Protein AF-A0A8J4D3J0-F1 (afdb_monomer_lite)

Organism: NCBI:txid1737510

InterPro domains:
  IPR044925 His-Me finger superfamily [SSF54060] (218-330)

Radius of gyration: 31.85 Å; chains: 1; bounding box: 77×73×102 Å

pLDDT: mean 77.25, std 19.12, range [30.45, 97.31]

Secondary structure (DSSP, 8-state):
----PPPPEEEEEE-TT--HHHHHHHHHHHHHTGGGEEEEEEEES--TTHHHHHHHTT-TT-EEEEEEEEEEPTTT--EEEEEEEESS--TTHHHHH-------------------HHHHHHHHHHHHHHHHHHHHHHHHHHHHHHHHHHHHHHHHHHHHHHHHHTT-----------------HHHHHHHHHHHHHHHHHHSPPHHHHHHHHHHH-EEE-TT-TTEEEETTS-EEETTT-PBPPPPPGGG-TTS--EEEEE--TTT--EEEEEHHHHHHHHHSTTHHHHT--B-TTS-B-S--TT--EEEESSS-TT---GGGEEEEPP------

Sequence (336 aa):
VMALSPPPTFIYTFWEGWSPSDKAAVGQLFNTYRQSIKGMIVISHAVAEVEQVMAAYGFMGLKLEAMKKGCSQSGSGAKYCAYIFSTSPTTTLIKEVYGGEEEVDDSTFAYDSDDAAPVKRVAEYLALNRRKRKAEDNRIEQLQMELEECKNREQQEGASKLSTQASSCRPRRLCAAFGGSSGGPVQKRAKLQRELETLLAKRPQPEDLADKARQEEFREVPFAPVYEVNGNGSVRLKETGKVLDLMPRAACRDGHAYVRLKLGPPTNKHVMRAVRNLVAIAWLPNASMEVLGLDAKGGQIRGASSGKRVGHIDGDPYNNRVTNLVLLNPITCSSR

Foldseek 3Di:
DPPDQPAQDEAEDECPLPDLVNLLVVLVVCVVCVVRHFWYKYKYADDPPVVVVNVVSNVPQWDFQDKDWQDDDPPPRDTIIITITGNDNCPPPCCVPDPDDDDDDDDDDDDDDDDCVVVVVVVVVVVVVVVVVVVLVVVLVVLVVLLVVLVVVVVVVVVVVVVVVVPDPDDDDDDDDPPDPPPDSVSVNVVSVVVNVVSVVPPQPPVNVVLVVQQVDWFAQVLARLWTAGLQLFIAGPVPRHTFDWDDQVVVPPRAIWTWGQHDPPPSDIDIDGSLLSNCCGPPRCSVQAAAPADSNRDGDPPSPQQWHWDFQVRNNYRSRNVRIDTHGDPPPPDD

Structure (mmCIF, N/CA/C/O backbone):
data_AF-A0A8J4D3J0-F1
#
_entry.id   AF-A0A8J4D3J0-F1
#
loop_
_atom_site.group_PDB
_atom_site.id
_atom_site.type_symbol
_atom_site.label_atom_id
_atom_site.label_alt_id
_atom_site.label_comp_id
_atom_site.label_asym_id
_atom_site.label_entity_id
_atom_site.label_seq_id
_atom_site.pdbx_PDB_ins_code
_atom_site.Cartn_x
_atom_site.Cartn_y
_atom_site.Cartn_z
_atom_site.occupancy
_atom_site.B_iso_or_equiv
_atom_site.auth_seq_id
_atom_site.auth_comp_id
_atom_site.auth_asym_id
_atom_site.auth_atom_id
_atom_site.pdbx_PDB_model_num
ATOM 1 N N . VAL A 1 1 ? -19.855 46.703 1.744 1.00 40.09 1 VAL A N 1
ATOM 2 C CA . VAL A 1 1 ? -18.787 46.171 0.866 1.00 40.09 1 VAL A CA 1
ATOM 3 C C . VAL A 1 1 ? -19.357 44.963 0.147 1.00 40.09 1 VAL A C 1
ATOM 5 O O . VAL A 1 1 ? -19.698 44.003 0.823 1.00 40.09 1 VAL A O 1
ATOM 8 N N . MET A 1 2 ? -19.554 45.025 -1.173 1.00 32.50 2 MET A N 1
ATOM 9 C CA . MET A 1 2 ? -19.913 43.823 -1.933 1.00 32.50 2 MET A CA 1
ATOM 10 C C . MET A 1 2 ? -18.678 42.927 -1.984 1.00 32.50 2 MET A C 1
ATOM 12 O O . MET A 1 2 ? -17.638 43.354 -2.481 1.00 32.50 2 MET A O 1
ATOM 16 N N . ALA A 1 3 ? -18.772 41.719 -1.429 1.00 35.25 3 ALA A N 1
ATOM 17 C CA . ALA A 1 3 ? -17.718 40.730 -1.583 1.00 35.25 3 ALA A CA 1
ATOM 18 C C . ALA A 1 3 ? -17.663 40.334 -3.063 1.00 35.25 3 ALA A C 1
ATOM 20 O O . ALA A 1 3 ? -18.591 39.705 -3.572 1.00 35.25 3 ALA A O 1
ATOM 21 N N . LEU A 1 4 ? -16.600 40.745 -3.758 1.00 37.84 4 LEU A N 1
ATOM 22 C CA . LEU A 1 4 ? -16.308 40.240 -5.093 1.00 37.84 4 LEU A CA 1
ATOM 23 C C . LEU A 1 4 ? -16.159 38.723 -4.975 1.00 37.84 4 LEU A C 1
ATOM 25 O O . LEU A 1 4 ? -15.263 38.244 -4.278 1.00 37.84 4 LEU A O 1
ATOM 29 N N . SER A 1 5 ? -17.062 37.984 -5.621 1.00 42.25 5 SER A N 1
ATOM 30 C CA . SER A 1 5 ? -16.935 36.532 -5.726 1.00 42.25 5 SER A CA 1
ATOM 31 C C . SER A 1 5 ? -15.568 36.228 -6.351 1.00 42.25 5 SER A C 1
ATOM 33 O O . SER A 1 5 ? -15.229 36.874 -7.351 1.00 42.25 5 SER A O 1
ATOM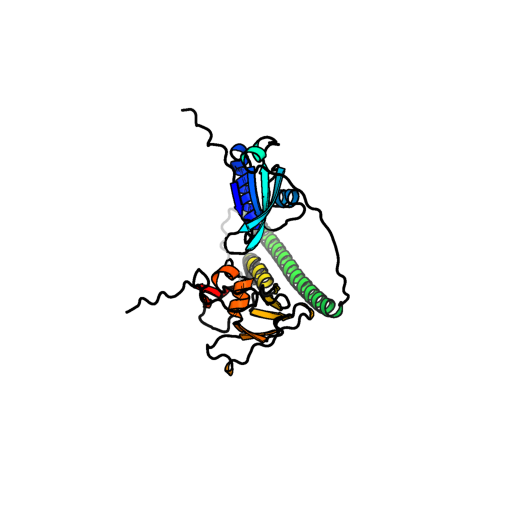 35 N N . PRO A 1 6 ? -14.751 35.332 -5.764 1.00 54.00 6 PRO A N 1
ATOM 36 C CA . PRO A 1 6 ? -13.423 35.048 -6.291 1.00 54.00 6 PRO A CA 1
ATOM 37 C C . PRO A 1 6 ? -13.526 34.604 -7.758 1.00 54.00 6 PRO A C 1
ATOM 39 O O . PRO A 1 6 ? -14.507 33.946 -8.126 1.00 54.00 6 PRO A O 1
ATOM 42 N N . PRO A 1 7 ? -12.552 34.971 -8.614 1.00 52.38 7 PRO A N 1
ATOM 43 C CA . PRO A 1 7 ? -12.612 34.644 -10.031 1.00 52.38 7 PRO A CA 1
ATOM 44 C C . PRO A 1 7 ? -12.763 33.125 -10.205 1.00 52.38 7 PRO A C 1
ATOM 46 O O . PRO A 1 7 ? -12.093 32.369 -9.502 1.00 52.38 7 PRO A O 1
ATOM 49 N N . PRO A 1 8 ? -13.648 32.665 -11.106 1.00 53.50 8 PRO A N 1
ATOM 50 C CA . PRO A 1 8 ? -13.998 31.255 -11.198 1.00 53.50 8 PRO A CA 1
ATOM 51 C C . PRO A 1 8 ? -12.797 30.415 -11.639 1.00 53.50 8 PRO A C 1
ATOM 53 O O . PRO A 1 8 ? -12.242 30.623 -12.720 1.00 53.50 8 PRO A O 1
ATOM 56 N N . THR A 1 9 ? -12.425 29.447 -10.807 1.00 77.81 9 THR A N 1
ATOM 57 C CA . THR A 1 9 ? -11.157 28.722 -10.930 1.00 77.81 9 THR A CA 1
ATOM 58 C C . THR A 1 9 ? -11.325 27.428 -11.727 1.00 77.81 9 THR A C 1
ATOM 60 O O . THR A 1 9 ? -12.319 26.711 -11.577 1.00 77.81 9 THR A O 1
ATOM 63 N N . PHE A 1 10 ? -10.322 27.102 -12.546 1.00 81.94 10 PHE A N 1
ATOM 64 C CA . PHE A 1 10 ? -10.098 25.751 -13.066 1.00 81.94 10 PHE A CA 1
ATOM 65 C C . PHE A 1 10 ? -9.061 25.038 -12.202 1.00 81.94 10 PHE A C 1
ATOM 67 O O . PHE A 1 10 ? -7.996 25.592 -11.928 1.00 81.94 10 PHE A O 1
ATOM 74 N N . ILE A 1 11 ? -9.360 23.809 -11.788 1.00 87.31 11 ILE A N 1
ATOM 75 C CA . ILE A 1 11 ? -8.410 22.966 -11.055 1.00 87.31 11 ILE A CA 1
ATOM 76 C C . ILE A 1 11 ? -7.586 22.161 -12.061 1.00 87.31 11 ILE A C 1
ATOM 78 O O . ILE A 1 11 ? -8.140 21.572 -12.982 1.00 87.31 11 ILE A O 1
ATOM 82 N N . TYR A 1 12 ? -6.271 22.099 -11.869 1.00 89.56 12 TYR A N 1
ATOM 83 C CA . TYR A 1 12 ? -5.363 21.275 -12.666 1.00 89.56 12 TYR A CA 1
ATOM 84 C C . TYR A 1 12 ? -4.740 20.240 -11.737 1.00 89.56 12 TYR A C 1
ATOM 86 O O . TYR A 1 12 ? -4.160 20.604 -10.715 1.00 89.56 12 TYR A O 1
ATOM 94 N N . THR A 1 13 ? -4.878 18.955 -12.057 1.00 89.94 13 THR A N 1
ATOM 95 C CA . THR A 1 13 ? -4.375 17.874 -11.204 1.00 89.94 13 THR A CA 1
ATOM 96 C C . THR A 1 13 ? -3.811 16.715 -12.021 1.00 89.94 13 THR A C 1
ATOM 98 O O . THR A 1 13 ? -4.283 16.405 -13.114 1.00 89.94 13 THR A O 1
ATOM 101 N N . PHE A 1 14 ? -2.770 16.086 -11.482 1.00 92.06 14 PHE A N 1
ATOM 102 C CA . PHE A 1 14 ? -2.110 14.911 -12.038 1.00 92.06 14 PHE A CA 1
ATOM 103 C C . PHE A 1 14 ? -2.376 13.745 -11.085 1.00 92.06 14 PHE A C 1
ATOM 105 O O . PHE A 1 14 ? -1.938 13.777 -9.938 1.00 92.06 14 PHE A O 1
ATOM 112 N N . TRP A 1 15 ? -3.157 12.762 -11.533 1.00 90.69 15 TRP A N 1
ATOM 113 C CA . TRP A 1 15 ? -3.754 11.723 -10.679 1.00 90.69 15 TRP A CA 1
ATOM 114 C C . TRP A 1 15 ? -2.891 10.473 -10.489 1.00 90.69 15 TRP A C 1
ATOM 116 O O . TRP A 1 15 ? -3.270 9.576 -9.724 1.00 90.69 15 TRP A O 1
ATOM 126 N N . GLU A 1 16 ? -1.750 10.391 -11.169 1.00 86.00 16 GLU A N 1
ATOM 127 C CA . GLU A 1 16 ? -0.812 9.289 -10.977 1.00 86.00 16 GLU A CA 1
ATOM 128 C C . GLU A 1 16 ? -0.114 9.404 -9.621 1.00 86.00 16 GLU A C 1
ATOM 130 O O . GLU A 1 16 ? 0.316 10.479 -9.201 1.00 86.00 16 GLU A O 1
ATOM 135 N N . GLY A 1 17 ? -0.027 8.280 -8.911 1.00 84.31 17 GLY A N 1
ATOM 136 C CA . GLY A 1 17 ? 0.510 8.216 -7.548 1.00 84.31 17 GLY A CA 1
ATOM 137 C C . GLY A 1 17 ? -0.458 8.640 -6.434 1.00 84.31 17 GLY A C 1
ATOM 138 O O . GLY A 1 17 ? -0.148 8.404 -5.269 1.00 84.31 17 GLY A O 1
ATOM 139 N N . TRP A 1 18 ? -1.630 9.202 -6.750 1.00 91.56 18 TRP A N 1
ATOM 140 C CA . TRP A 1 18 ? -2.661 9.520 -5.750 1.00 91.56 18 TRP A CA 1
ATOM 141 C C . TRP A 1 18 ? -3.421 8.260 -5.322 1.00 91.56 18 TRP A C 1
ATOM 143 O O . TRP A 1 18 ? -3.878 7.489 -6.174 1.00 91.56 18 TRP A O 1
ATOM 153 N N . SER A 1 19 ? -3.624 8.075 -4.015 1.00 93.00 19 SER A N 1
ATOM 154 C CA . SER A 1 19 ? -4.435 6.966 -3.505 1.00 93.00 19 SER A CA 1
ATOM 155 C C . SER A 1 19 ? -5.935 7.182 -3.780 1.00 93.00 19 SER A C 1
ATOM 157 O O . SER A 1 19 ? -6.375 8.321 -3.974 1.00 93.00 19 SER A O 1
ATOM 159 N N . PRO A 1 20 ? -6.762 6.117 -3.759 1.00 93.38 20 PRO A N 1
ATOM 160 C CA . PRO A 1 20 ? -8.219 6.246 -3.843 1.00 93.38 20 PRO A CA 1
ATOM 161 C C . PRO A 1 20 ? -8.807 7.181 -2.772 1.00 93.38 20 PRO A C 1
ATOM 163 O O . PRO A 1 20 ? -9.731 7.940 -3.058 1.00 93.38 20 PRO A O 1
ATOM 166 N N . SER A 1 21 ? -8.237 7.179 -1.561 1.00 92.12 21 SER A N 1
ATOM 167 C CA . SER A 1 21 ? -8.612 8.089 -0.471 1.00 92.12 21 SER A CA 1
ATOM 168 C C . SER A 1 21 ? -8.261 9.549 -0.762 1.00 92.12 21 SER A C 1
ATOM 170 O O . SER A 1 21 ? -9.081 10.417 -0.478 1.00 92.12 21 SER A O 1
ATOM 172 N N . ASP A 1 22 ? -7.109 9.834 -1.377 1.00 91.06 22 ASP A N 1
ATOM 173 C CA . ASP A 1 22 ? -6.725 11.212 -1.733 1.00 91.06 22 ASP A CA 1
ATOM 174 C C . ASP A 1 22 ? -7.647 11.767 -2.827 1.00 91.06 22 ASP A C 1
ATOM 176 O O . ASP A 1 22 ? -8.127 12.898 -2.739 1.00 91.06 22 ASP A O 1
ATOM 180 N N . LYS A 1 23 ? -7.959 10.938 -3.834 1.00 94.31 23 LYS A N 1
ATOM 181 C CA . LYS A 1 23 ? -8.913 11.272 -4.904 1.00 94.31 23 LYS A CA 1
ATOM 182 C C . LYS A 1 23 ? -10.301 11.565 -4.326 1.00 94.31 23 LYS A C 1
ATOM 184 O O . LYS A 1 23 ? -10.890 12.589 -4.668 1.00 94.31 23 LYS A O 1
ATOM 189 N N . ALA A 1 24 ? -10.781 10.735 -3.397 1.00 92.94 24 ALA A N 1
ATOM 190 C CA . ALA A 1 24 ? -12.049 10.953 -2.699 1.00 92.94 24 ALA A CA 1
ATOM 191 C C . ALA A 1 24 ? -12.047 12.219 -1.816 1.00 92.94 24 ALA A C 1
ATOM 193 O O . ALA A 1 24 ? -13.017 12.976 -1.824 1.00 92.94 24 ALA A O 1
ATOM 194 N N . ALA A 1 25 ? -10.959 12.493 -1.088 1.00 89.62 25 ALA A N 1
ATOM 195 C CA . ALA A 1 25 ? -10.826 13.693 -0.259 1.00 89.62 25 ALA A CA 1
ATOM 196 C C . ALA A 1 25 ? -10.847 14.981 -1.102 1.00 89.62 25 ALA A C 1
ATOM 198 O O . ALA A 1 25 ? -11.511 15.956 -0.744 1.00 89.62 25 ALA A O 1
ATOM 199 N N . VAL A 1 26 ? -10.195 14.980 -2.269 1.00 91.62 26 VAL A N 1
ATOM 200 C CA . VAL A 1 26 ? -10.257 16.119 -3.199 1.00 91.62 26 VAL A CA 1
ATOM 201 C C . VAL A 1 26 ? -11.623 16.227 -3.885 1.00 91.62 26 VAL A C 1
ATOM 203 O O . VAL A 1 26 ? -12.071 17.344 -4.129 1.00 91.62 26 VAL A O 1
ATOM 206 N N . GLY A 1 27 ? -12.349 15.124 -4.091 1.00 93.44 27 GLY A N 1
ATOM 207 C CA . GLY A 1 27 ? -13.759 15.160 -4.503 1.00 93.44 27 GLY A CA 1
ATOM 208 C C . GLY A 1 27 ? -14.677 15.814 -3.461 1.00 93.44 27 GLY A C 1
ATOM 209 O O . GLY A 1 27 ? -15.541 16.624 -3.805 1.00 93.44 27 GLY A O 1
ATOM 210 N N . GLN A 1 28 ? -14.448 15.555 -2.169 1.00 89.62 28 GLN A N 1
ATOM 211 C CA . GLN A 1 28 ? -15.153 16.235 -1.071 1.00 89.62 28 GLN A CA 1
ATOM 212 C C . GLN A 1 28 ? -14.833 17.740 -1.017 1.00 89.62 28 GLN A C 1
ATOM 214 O O . GLN A 1 28 ? -15.745 18.562 -0.879 1.00 89.62 28 GLN A O 1
ATOM 219 N N . LEU A 1 29 ? -13.563 18.123 -1.189 1.00 87.56 29 LEU A N 1
ATOM 220 C CA . LEU A 1 29 ? -13.161 19.532 -1.300 1.00 87.56 29 LEU A CA 1
ATOM 221 C C . LEU A 1 29 ? -13.790 20.207 -2.528 1.00 87.56 29 LEU A C 1
ATOM 223 O O . LEU A 1 29 ? -14.342 21.299 -2.409 1.00 87.56 29 LEU A O 1
ATOM 227 N N . PHE A 1 30 ? -13.779 19.547 -3.688 1.00 91.12 30 PHE A N 1
ATOM 228 C CA . PHE A 1 30 ? -14.418 20.041 -4.908 1.00 91.12 30 PHE A CA 1
ATOM 229 C C . PHE A 1 30 ? -15.906 20.333 -4.687 1.00 91.12 30 PHE A C 1
ATOM 231 O O . PHE A 1 30 ? -16.371 21.416 -5.033 1.00 91.12 30 PHE A O 1
ATOM 238 N N . ASN A 1 31 ? -16.645 19.416 -4.053 1.00 87.19 31 ASN A N 1
ATOM 239 C CA . ASN A 1 31 ? -18.060 19.628 -3.734 1.00 87.19 31 ASN A CA 1
ATOM 240 C C . ASN A 1 31 ? -18.279 20.810 -2.781 1.00 87.19 31 ASN A C 1
ATOM 242 O O . ASN A 1 31 ? -19.210 21.588 -2.982 1.00 87.19 31 ASN A O 1
ATOM 246 N N . THR A 1 32 ? -17.402 20.971 -1.785 1.00 88.88 32 THR A N 1
ATOM 247 C CA . THR A 1 32 ? -17.452 22.079 -0.813 1.00 88.88 32 THR A CA 1
ATOM 248 C C . THR A 1 32 ? -17.333 23.444 -1.500 1.00 88.88 32 THR A C 1
ATOM 250 O O . THR A 1 32 ? -18.015 24.391 -1.117 1.00 88.88 32 THR A O 1
ATOM 253 N N . TYR A 1 33 ? -16.516 23.540 -2.554 1.00 87.12 33 TYR A N 1
ATOM 254 C CA . TYR A 1 33 ? -16.260 24.779 -3.302 1.00 87.12 33 TYR A CA 1
ATOM 255 C C . TYR A 1 33 ? -16.897 24.802 -4.703 1.00 87.12 33 TYR A C 1
ATOM 257 O O . TYR A 1 33 ? -16.537 25.624 -5.544 1.00 87.12 33 TYR A O 1
ATOM 265 N N . ARG A 1 34 ? -17.875 23.929 -4.979 1.00 86.62 34 ARG A N 1
ATOM 266 C CA . ARG A 1 34 ? -18.403 23.708 -6.339 1.00 86.62 34 ARG A CA 1
ATOM 267 C C . ARG A 1 34 ? -18.984 24.962 -7.002 1.00 86.62 34 ARG A C 1
ATOM 269 O O . ARG A 1 34 ? -18.947 25.073 -8.221 1.00 86.62 34 ARG A O 1
ATOM 276 N N . GLN A 1 35 ? -19.493 25.914 -6.219 1.00 84.62 35 GLN A N 1
ATOM 277 C CA . GLN A 1 35 ? -20.049 27.175 -6.731 1.00 84.62 35 GLN A CA 1
ATOM 278 C C . GLN A 1 35 ? -18.988 28.139 -7.296 1.00 84.62 35 GLN A C 1
ATOM 280 O O . GLN A 1 35 ? -19.330 29.003 -8.099 1.00 84.62 35 GLN A O 1
ATOM 285 N N . SER A 1 36 ? -17.714 27.998 -6.912 1.00 84.19 36 SER A N 1
ATOM 286 C CA . SER A 1 36 ? -16.597 28.830 -7.389 1.00 84.19 36 SER A CA 1
ATOM 287 C C . SER A 1 36 ? -15.654 28.106 -8.364 1.00 84.19 36 SER A C 1
ATOM 289 O O . SER A 1 36 ? -14.697 28.710 -8.856 1.00 84.19 36 SER A O 1
ATOM 291 N N . ILE A 1 37 ? -15.930 26.837 -8.696 1.00 87.19 37 ILE A N 1
ATOM 292 C CA . ILE A 1 37 ? -15.127 26.018 -9.616 1.00 87.19 37 ILE A CA 1
ATOM 293 C C . ILE A 1 37 ? -15.899 25.782 -10.925 1.00 87.19 37 ILE A C 1
ATOM 295 O O . ILE A 1 37 ? -16.979 25.190 -10.937 1.00 87.19 37 ILE A O 1
ATOM 299 N N . LYS A 1 38 ? -15.323 26.210 -12.057 1.00 88.00 38 LYS A N 1
ATOM 300 C CA . LYS A 1 38 ? -15.915 26.013 -13.401 1.00 88.00 38 LYS A CA 1
ATOM 301 C C . LYS A 1 38 ? -15.622 24.645 -14.014 1.00 88.00 38 LYS A C 1
ATOM 303 O O . LYS A 1 38 ? -16.327 24.208 -14.923 1.00 88.00 38 LYS A O 1
ATOM 308 N N . GLY A 1 39 ? -14.568 23.984 -13.557 1.00 90.12 39 GLY A N 1
ATOM 309 C CA . GLY A 1 39 ? -14.110 22.739 -14.148 1.00 90.12 39 GLY A CA 1
ATOM 310 C C . GLY A 1 39 ? -12.794 22.249 -13.569 1.00 90.12 39 GLY A C 1
ATOM 311 O O . GLY A 1 39 ? -12.169 22.906 -12.731 1.00 90.12 39 GLY A O 1
ATOM 312 N N . MET A 1 40 ? -12.377 21.078 -14.034 1.00 93.62 40 MET A N 1
ATOM 313 C CA . MET A 1 40 ? -11.139 20.433 -13.622 1.00 93.62 40 MET A CA 1
ATOM 314 C C . MET A 1 40 ? -10.483 19.747 -14.817 1.00 93.62 40 MET A C 1
ATOM 316 O O . MET A 1 40 ? -11.157 19.072 -15.589 1.00 93.62 40 MET A O 1
ATOM 320 N N . ILE A 1 41 ? -9.167 19.892 -14.946 1.00 94.00 41 ILE A N 1
ATOM 321 C CA . ILE A 1 41 ? -8.347 19.109 -15.866 1.00 94.00 41 ILE A CA 1
ATOM 322 C C . ILE A 1 41 ? -7.613 18.044 -15.057 1.00 94.00 41 ILE A C 1
ATOM 324 O O . ILE A 1 41 ? -6.828 18.363 -14.160 1.00 94.00 41 ILE A O 1
ATOM 328 N N . VAL A 1 42 ? -7.878 16.782 -15.385 1.00 94.75 42 VAL A N 1
ATOM 329 C CA . VAL A 1 42 ? -7.228 15.608 -14.799 1.00 94.75 42 VAL A CA 1
ATOM 330 C C . VAL A 1 42 ? -6.269 15.027 -15.823 1.00 94.75 42 VAL A C 1
ATOM 332 O O . VAL A 1 42 ? -6.683 14.620 -16.904 1.00 94.75 42 VAL A O 1
ATOM 335 N N . ILE A 1 43 ? -4.988 14.959 -15.481 1.00 93.25 43 ILE A N 1
ATOM 336 C CA . ILE A 1 43 ? -3.983 14.260 -16.278 1.00 93.25 43 ILE A CA 1
ATOM 337 C C . ILE A 1 43 ? -3.715 12.907 -15.613 1.00 93.25 43 ILE A C 1
ATOM 339 O O . ILE A 1 43 ? -3.349 12.845 -14.439 1.00 93.25 43 ILE A O 1
ATOM 343 N N . SER A 1 44 ? -3.922 11.829 -16.365 1.00 94.12 44 SER A N 1
ATOM 344 C CA . SER A 1 44 ? -3.761 10.440 -15.917 1.00 94.12 44 SER A CA 1
ATOM 345 C C . SER A 1 44 ? -3.377 9.560 -17.115 1.00 94.12 44 SER A C 1
ATOM 347 O O . SER A 1 44 ? -3.385 10.020 -18.259 1.00 94.12 44 SER A O 1
ATOM 349 N N . HIS A 1 45 ? -3.046 8.290 -16.906 1.00 92.12 45 HIS A N 1
ATOM 350 C CA . HIS A 1 45 ? -3.064 7.296 -17.977 1.00 92.12 45 HIS A CA 1
ATOM 351 C C . HIS A 1 45 ? -4.482 7.128 -18.559 1.00 92.12 45 HIS A C 1
ATOM 353 O O . HIS A 1 45 ? -5.439 7.751 -18.100 1.00 92.12 45 HIS A O 1
ATOM 359 N N . ALA A 1 46 ? -4.621 6.330 -19.620 1.00 91.56 46 ALA A N 1
ATOM 360 C CA . ALA A 1 46 ? -5.928 6.072 -20.215 1.00 91.56 46 ALA A CA 1
ATOM 361 C C . ALA A 1 46 ? -6.842 5.350 -19.204 1.00 91.56 46 ALA A C 1
ATOM 363 O O . ALA A 1 46 ? -6.571 4.219 -18.809 1.00 91.56 46 ALA A O 1
ATOM 364 N N . VAL A 1 47 ? -7.912 6.025 -18.788 1.00 91.00 47 VAL A N 1
ATOM 365 C CA . VAL A 1 47 ? -8.961 5.518 -17.899 1.00 91.00 47 VAL A CA 1
ATOM 366 C C . VAL A 1 47 ? -10.226 5.290 -18.724 1.00 91.00 47 VAL A C 1
ATOM 368 O O . VAL A 1 47 ? -10.761 6.233 -19.314 1.00 91.00 47 VAL A O 1
ATOM 371 N N . ALA A 1 48 ? -10.709 4.047 -18.752 1.00 90.94 48 ALA A N 1
ATOM 372 C CA . ALA A 1 48 ? -12.029 3.719 -19.283 1.00 90.94 48 ALA A CA 1
ATOM 373 C C . ALA A 1 48 ? -13.124 4.329 -18.390 1.00 90.94 48 ALA A C 1
ATOM 375 O O . ALA A 1 48 ? -12.965 4.399 -17.172 1.00 90.94 48 ALA A O 1
ATOM 376 N N . GLU A 1 49 ? -14.223 4.784 -18.998 1.00 93.69 49 GLU A N 1
ATOM 377 C CA . GLU A 1 49 ? -15.396 5.327 -18.289 1.00 93.69 49 GLU A CA 1
ATOM 378 C C . GLU A 1 49 ? -15.064 6.429 -17.259 1.00 93.69 49 GLU A C 1
ATOM 380 O O . GLU A 1 49 ? -15.633 6.490 -16.168 1.00 93.69 49 GLU A O 1
ATOM 385 N N . VAL A 1 50 ? -14.137 7.332 -17.602 1.00 94.50 50 VAL A N 1
ATOM 386 C CA . VAL A 1 50 ? -13.572 8.326 -16.669 1.00 94.50 50 VAL A CA 1
ATOM 387 C C . VAL A 1 50 ? -14.621 9.182 -15.931 1.00 94.50 50 VAL A C 1
ATOM 389 O O . VAL A 1 50 ? -14.397 9.544 -14.779 1.00 94.50 50 VAL A O 1
ATOM 392 N N . GLU A 1 51 ? -15.790 9.460 -16.527 1.00 93.56 51 GLU A N 1
ATOM 393 C CA . GLU A 1 51 ? -16.906 10.133 -15.835 1.00 93.56 51 GLU A CA 1
ATOM 394 C C . GLU A 1 51 ? -17.434 9.330 -14.635 1.00 93.56 51 GLU A C 1
ATOM 396 O O . GLU A 1 51 ? -17.709 9.905 -13.581 1.00 93.56 51 GLU A O 1
ATOM 401 N N . GLN A 1 52 ? -17.555 8.005 -14.770 1.00 94.06 52 GLN A N 1
ATOM 402 C CA . GLN A 1 52 ? -18.010 7.124 -13.692 1.00 94.06 52 GLN A CA 1
ATOM 403 C C . GLN A 1 52 ? -16.965 7.056 -12.575 1.00 94.06 52 GLN A C 1
ATOM 405 O O . GLN A 1 52 ? -17.307 7.153 -11.397 1.00 94.06 52 GLN A O 1
ATOM 410 N N . VAL A 1 53 ? -15.681 6.977 -12.939 1.00 94.69 53 VAL A N 1
ATOM 411 C CA . VAL A 1 53 ? -14.556 7.004 -11.989 1.00 94.69 53 VAL A CA 1
ATOM 412 C C . VAL A 1 53 ? -14.528 8.323 -11.206 1.00 94.69 53 VAL A C 1
ATOM 414 O O . VAL A 1 53 ? -14.372 8.326 -9.986 1.00 94.69 53 VAL A O 1
ATOM 417 N N . MET A 1 54 ? -14.743 9.451 -11.884 1.00 95.31 54 MET A N 1
ATOM 418 C CA . MET A 1 54 ? -14.859 10.772 -11.260 1.00 95.31 54 MET A CA 1
ATOM 419 C C . MET A 1 54 ? -16.056 10.850 -10.304 1.00 95.31 54 MET A C 1
ATOM 421 O O . MET A 1 54 ? -15.907 11.314 -9.172 1.00 95.31 54 MET A O 1
ATOM 425 N N . ALA A 1 55 ? -17.223 10.346 -10.714 1.00 93.62 55 ALA A N 1
ATOM 426 C CA . ALA A 1 55 ? -18.405 10.280 -9.858 1.00 93.62 55 ALA A CA 1
ATOM 427 C C . ALA A 1 55 ? -18.179 9.394 -8.617 1.00 93.62 55 ALA A C 1
ATOM 429 O O . ALA A 1 55 ? -18.567 9.788 -7.518 1.00 93.62 55 ALA A O 1
ATOM 430 N N . ALA A 1 56 ? -17.488 8.257 -8.761 1.00 94.06 56 ALA A N 1
ATOM 431 C CA . ALA A 1 56 ? -17.143 7.354 -7.660 1.00 94.06 56 ALA A CA 1
ATOM 432 C C . ALA A 1 56 ? -16.194 7.995 -6.629 1.00 94.06 56 ALA A C 1
ATOM 434 O O . ALA A 1 56 ? -16.337 7.755 -5.431 1.00 94.06 56 ALA A O 1
ATOM 435 N N . TYR A 1 57 ? -15.280 8.871 -7.064 1.00 96.44 57 TYR A N 1
ATOM 436 C CA . TYR A 1 57 ? -14.468 9.709 -6.167 1.00 96.44 57 TYR A CA 1
ATOM 437 C C . TYR A 1 57 ? -15.197 10.966 -5.660 1.00 96.44 57 TYR A C 1
ATOM 439 O O . TYR A 1 57 ? -14.598 11.802 -4.990 1.00 96.44 57 TYR A O 1
ATOM 447 N N . GLY A 1 58 ? -16.495 11.105 -5.936 1.00 94.38 58 GLY A N 1
ATOM 448 C CA . GLY A 1 58 ? -17.335 12.173 -5.407 1.00 94.38 58 GLY A CA 1
ATOM 449 C C . GLY A 1 58 ? -17.368 13.452 -6.242 1.00 94.38 58 GLY A C 1
ATOM 450 O O . GLY A 1 58 ? -18.030 14.395 -5.823 1.00 94.38 58 GLY A O 1
ATOM 451 N N . PHE A 1 59 ? -16.747 13.515 -7.423 1.00 94.00 59 PHE A N 1
ATOM 452 C CA . PHE A 1 59 ? -16.796 14.687 -8.315 1.00 94.00 59 PHE A CA 1
ATOM 453 C C . PHE A 1 59 ? -18.136 14.787 -9.075 1.00 94.00 59 PHE A C 1
ATOM 455 O O . PHE A 1 59 ? -18.191 14.820 -10.305 1.00 94.00 59 PHE A O 1
ATOM 462 N N . MET A 1 60 ? -19.249 14.785 -8.339 1.00 86.19 60 MET A N 1
ATOM 463 C CA . MET A 1 60 ? -20.590 14.672 -8.909 1.00 86.19 60 MET A CA 1
ATOM 464 C C . MET A 1 60 ? -20.965 15.882 -9.765 1.00 86.19 60 MET A C 1
ATOM 466 O O . MET A 1 60 ? -20.876 17.030 -9.333 1.00 86.19 60 MET A O 1
ATOM 470 N N . GLY A 1 61 ? -21.471 15.613 -10.971 1.00 86.31 61 GLY A N 1
ATOM 471 C CA . GLY A 1 61 ? -21.935 16.642 -11.901 1.00 86.31 61 GLY A CA 1
ATOM 472 C C . GLY A 1 61 ? -20.828 17.563 -12.424 1.00 86.31 61 GLY A C 1
ATOM 473 O O . GLY A 1 61 ? -21.113 18.705 -12.784 1.00 86.31 61 GLY A O 1
ATOM 474 N N . LEU A 1 62 ? -19.587 17.071 -12.453 1.00 92.56 62 LEU A N 1
ATOM 475 C CA . LEU A 1 62 ? -18.681 17.366 -13.557 1.00 92.56 62 LEU A CA 1
ATOM 476 C C . LEU A 1 62 ? -19.085 16.523 -14.774 1.00 92.56 62 LEU A C 1
ATOM 478 O O . LEU A 1 62 ? -19.491 15.369 -14.621 1.00 92.56 62 LEU A O 1
ATOM 482 N N . LYS A 1 63 ? -18.956 17.102 -15.967 1.00 94.06 63 LYS A N 1
ATOM 483 C CA . LYS A 1 63 ? -19.109 16.423 -17.256 1.00 94.06 63 LYS A CA 1
ATOM 484 C C . LYS A 1 63 ? -17.826 16.509 -18.064 1.00 94.06 63 LYS A C 1
ATOM 486 O O . LYS A 1 63 ? -17.158 17.538 -18.015 1.00 94.06 63 LYS A O 1
ATOM 491 N N . LEU A 1 64 ? -17.454 15.417 -18.732 1.00 94.31 64 LEU A N 1
ATOM 492 C CA . LEU A 1 64 ? -16.297 15.357 -19.619 1.00 94.31 64 LEU A CA 1
ATOM 493 C C . LEU A 1 64 ? -16.636 16.122 -20.899 1.00 94.31 64 LEU A C 1
ATOM 495 O O . LEU A 1 64 ? -17.483 15.696 -21.675 1.00 94.31 64 LEU A O 1
ATOM 499 N N . GLU A 1 65 ? -15.962 17.247 -21.110 1.00 93.44 65 GLU A N 1
ATOM 500 C CA . GLU A 1 65 ? -16.162 18.097 -22.285 1.00 93.44 65 GLU A CA 1
ATOM 501 C C . GLU A 1 65 ? -15.146 17.753 -23.390 1.00 93.44 65 GLU A C 1
ATOM 503 O O . GLU A 1 65 ? -15.467 17.837 -24.571 1.00 93.44 65 GLU A O 1
ATOM 508 N N . ALA A 1 66 ? -13.917 17.359 -23.027 1.00 91.56 66 ALA A N 1
ATOM 509 C CA . ALA A 1 66 ? -12.889 16.934 -23.981 1.00 91.56 66 ALA A CA 1
ATOM 510 C C . ALA A 1 66 ? -11.849 15.987 -23.364 1.00 91.56 66 ALA A C 1
ATOM 512 O O . ALA A 1 66 ? -11.586 16.008 -22.161 1.00 91.56 66 ALA A O 1
ATOM 513 N N . MET A 1 67 ? -11.186 15.208 -24.21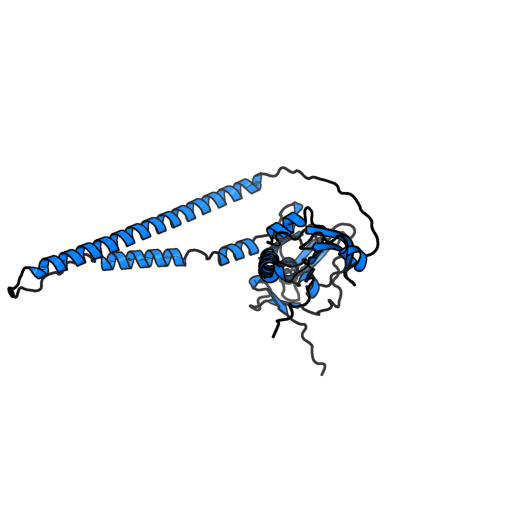8 1.00 93.50 67 MET A N 1
ATOM 514 C CA . MET A 1 67 ? -10.024 14.389 -23.874 1.00 93.50 67 MET A CA 1
ATOM 515 C C . MET A 1 67 ? -8.909 14.633 -24.892 1.00 93.50 67 MET A C 1
ATOM 517 O O . MET A 1 67 ? -9.108 14.440 -26.087 1.00 93.50 67 MET A O 1
ATOM 521 N N . LYS A 1 68 ? -7.708 14.977 -24.422 1.00 90.81 68 LYS A N 1
ATOM 522 C CA . LYS A 1 68 ? -6.502 15.048 -25.254 1.00 90.81 68 LYS A CA 1
ATOM 523 C C . LYS A 1 68 ? -5.600 13.851 -24.970 1.00 90.81 68 LYS A C 1
ATOM 525 O O . LYS A 1 68 ? -4.985 13.775 -23.906 1.00 90.81 68 LYS A O 1
ATOM 530 N N . LYS A 1 69 ? -5.525 12.912 -25.917 1.00 90.19 69 LYS A N 1
ATOM 531 C CA . LYS A 1 69 ? -4.594 11.772 -25.869 1.00 90.19 69 LYS A CA 1
ATOM 532 C C . LYS A 1 69 ? -3.161 12.240 -26.184 1.00 90.19 69 LYS A C 1
ATOM 534 O O . LYS A 1 69 ? -2.956 13.239 -26.870 1.00 90.19 69 LYS A O 1
ATOM 539 N N . GLY A 1 70 ? -2.158 11.502 -25.707 1.00 80.94 70 GLY A N 1
ATOM 540 C CA . GLY A 1 70 ? -0.755 11.711 -26.094 1.00 80.94 70 GLY A CA 1
ATOM 541 C C . GLY A 1 70 ? -0.032 12.868 -25.393 1.00 80.94 70 GLY A C 1
ATOM 542 O O . GLY A 1 70 ? 1.037 13.270 -25.847 1.00 80.94 70 GLY A O 1
ATOM 543 N N . CYS A 1 71 ? -0.561 13.382 -24.281 1.00 81.12 71 CYS A N 1
ATOM 544 C CA . CYS A 1 71 ? 0.141 14.352 -23.443 1.00 81.12 71 CYS A CA 1
ATOM 545 C C . CYS A 1 71 ? 1.424 13.724 -22.875 1.00 81.12 71 CYS A C 1
ATOM 547 O O . CYS A 1 71 ? 1.354 12.759 -22.117 1.00 81.12 71 CYS A O 1
ATOM 549 N N . SER A 1 72 ? 2.596 14.260 -23.221 1.00 81.56 72 SER A N 1
ATOM 550 C CA . SER A 1 72 ? 3.884 13.771 -22.717 1.00 81.56 72 SER A CA 1
ATOM 551 C C . SER A 1 72 ? 4.396 14.621 -21.558 1.00 81.56 72 SER A C 1
ATOM 553 O O . SER A 1 72 ? 4.550 15.834 -21.709 1.00 81.56 72 SER A O 1
ATOM 555 N N . GLN A 1 73 ? 4.745 13.998 -20.434 1.00 79.06 73 GLN A N 1
ATOM 556 C CA . GLN A 1 73 ? 5.508 14.683 -19.390 1.00 79.06 73 GLN A CA 1
ATOM 557 C C . GLN A 1 73 ? 6.961 14.863 -19.856 1.00 79.06 73 GLN A C 1
ATOM 559 O O . GLN A 1 73 ? 7.615 13.913 -20.297 1.00 79.06 73 GLN A O 1
ATOM 564 N N . SER A 1 74 ? 7.467 16.097 -19.769 1.00 71.25 74 SER A N 1
ATOM 565 C CA . SER A 1 74 ? 8.827 16.432 -20.204 1.00 71.25 74 SER A CA 1
ATOM 566 C C . SER A 1 74 ? 9.869 15.555 -19.499 1.00 71.25 74 SER A C 1
ATOM 568 O O . SER A 1 74 ? 9.810 15.359 -18.285 1.00 71.25 74 SER A O 1
ATOM 570 N N . GLY A 1 75 ? 10.807 15.002 -20.269 1.00 73.06 75 GLY A N 1
ATOM 571 C CA . GLY A 1 75 ? 11.891 14.150 -19.772 1.00 73.06 75 GLY A CA 1
ATOM 572 C C . GLY A 1 75 ? 11.532 12.692 -19.449 1.00 73.06 75 GLY A C 1
ATOM 573 O O . GLY A 1 75 ? 12.455 11.890 -19.343 1.00 73.06 75 GLY A O 1
ATOM 574 N N . SER A 1 76 ? 10.252 12.308 -19.330 1.00 77.75 76 SER A N 1
ATOM 575 C CA . SER A 1 76 ? 9.875 10.914 -19.012 1.00 77.75 76 SER A CA 1
ATOM 576 C C . SER A 1 76 ? 9.524 10.062 -20.234 1.00 77.75 76 SER A C 1
ATOM 578 O O . SER A 1 76 ? 9.650 8.841 -20.187 1.00 77.75 76 SER A O 1
ATOM 580 N N . GLY A 1 77 ? 9.043 10.682 -21.318 1.00 78.94 77 GLY A N 1
ATOM 581 C CA . GLY A 1 77 ? 8.501 9.972 -22.486 1.00 78.94 77 GLY A CA 1
ATOM 582 C C . GLY A 1 77 ? 7.174 9.241 -22.227 1.00 78.94 77 GLY A C 1
ATOM 583 O O . GLY A 1 77 ? 6.595 8.683 -23.159 1.00 78.94 77 GLY A O 1
ATOM 584 N N . ALA A 1 78 ? 6.668 9.264 -20.989 1.00 78.19 78 ALA A N 1
ATOM 585 C CA . ALA A 1 78 ? 5.392 8.669 -20.626 1.00 78.19 78 ALA A CA 1
ATOM 586 C C . ALA A 1 78 ? 4.237 9.433 -21.287 1.00 78.19 78 ALA A C 1
ATOM 588 O O . ALA A 1 78 ? 4.226 10.667 -21.313 1.00 78.19 78 ALA A O 1
ATOM 589 N N . LYS A 1 79 ? 3.269 8.681 -21.822 1.00 86.19 79 LYS A N 1
ATOM 590 C CA . LYS A 1 79 ? 2.064 9.214 -22.462 1.00 86.19 79 LYS A CA 1
ATOM 591 C C . LYS A 1 79 ? 0.881 9.156 -21.501 1.00 86.19 79 LYS A C 1
ATOM 593 O O . LYS A 1 79 ? 0.568 8.104 -20.940 1.00 86.19 79 LYS A O 1
ATOM 598 N N . TYR A 1 80 ? 0.203 10.287 -21.392 1.00 93.25 80 TYR A N 1
ATOM 599 C CA . TYR A 1 80 ? -0.982 10.509 -20.579 1.00 93.25 80 TYR A CA 1
ATOM 600 C C . TYR A 1 80 ? -2.142 10.994 -21.452 1.00 93.25 80 TYR A C 1
ATOM 602 O O . TYR A 1 80 ? -1.957 11.424 -22.596 1.00 93.25 80 TYR A O 1
ATOM 610 N N . CYS A 1 81 ? -3.341 10.946 -20.888 1.00 93.38 81 CYS A N 1
ATOM 611 C CA . CYS A 1 81 ? -4.519 11.631 -21.388 1.00 93.38 81 CYS A CA 1
ATOM 612 C C . CYS A 1 81 ? -4.831 12.801 -20.447 1.00 93.38 81 CYS A C 1
ATOM 614 O O . CYS A 1 81 ? -4.815 12.642 -19.225 1.00 93.38 81 CYS A O 1
ATOM 616 N N . ALA A 1 82 ? -5.100 13.977 -21.012 1.00 93.69 82 ALA A N 1
ATOM 617 C CA . ALA A 1 82 ? -5.675 15.096 -20.276 1.00 93.69 82 ALA A CA 1
ATOM 618 C C . ALA A 1 82 ? -7.193 15.091 -20.482 1.00 93.69 82 ALA A C 1
ATOM 620 O O . ALA A 1 82 ? -7.673 15.293 -21.597 1.00 93.69 82 ALA A O 1
ATOM 621 N N . TYR A 1 83 ? -7.932 14.848 -19.408 1.00 94.94 83 TYR A N 1
ATOM 622 C CA . TYR A 1 83 ? -9.388 14.854 -19.358 1.00 94.94 83 TYR A CA 1
ATOM 623 C C . TYR A 1 83 ? -9.865 16.211 -18.852 1.00 94.94 83 TYR A C 1
ATOM 625 O O . TYR A 1 83 ? -9.476 16.637 -17.764 1.00 94.94 83 TYR A O 1
ATOM 633 N N . ILE A 1 84 ? -10.683 16.900 -19.641 1.00 93.50 84 ILE A N 1
ATOM 634 C CA . ILE A 1 84 ? -11.174 18.249 -19.361 1.00 93.50 84 ILE A CA 1
ATOM 635 C C . ILE A 1 84 ? -12.643 18.143 -18.971 1.00 93.50 84 ILE A C 1
ATOM 637 O O . ILE A 1 84 ? -13.484 17.776 -19.790 1.00 93.50 84 ILE A O 1
ATOM 641 N N . PHE A 1 85 ? -12.944 18.484 -17.722 1.00 94.38 85 PHE A N 1
ATOM 642 C CA . PHE A 1 85 ? -14.291 18.454 -17.170 1.00 94.38 85 PHE A CA 1
ATOM 643 C C . PHE A 1 85 ? -14.818 19.858 -16.871 1.00 94.38 85 PHE A C 1
ATOM 645 O O . PHE A 1 85 ? -14.061 20.705 -16.390 1.00 94.38 85 PHE A O 1
ATOM 652 N N . SER A 1 86 ? -16.122 20.087 -17.039 1.00 92.31 86 SER A N 1
ATOM 653 C CA . SER A 1 86 ? -16.799 21.316 -16.597 1.00 92.31 86 SER A CA 1
ATOM 654 C C . SER A 1 86 ? -18.035 21.038 -15.735 1.00 92.31 86 SER A C 1
ATOM 656 O O . SER A 1 86 ? -18.625 19.962 -15.789 1.00 92.31 86 SER A O 1
ATOM 658 N N . THR A 1 87 ? -18.405 22.006 -14.889 1.00 88.75 87 THR A N 1
ATOM 659 C CA . THR A 1 87 ? -19.638 21.988 -14.078 1.00 88.75 87 THR A CA 1
ATOM 660 C C . THR A 1 87 ? -20.870 22.470 -14.845 1.00 88.75 87 THR A C 1
ATOM 662 O O . THR A 1 87 ? -21.985 22.354 -14.341 1.00 88.75 87 THR A O 1
ATOM 665 N N . SER A 1 88 ? -20.686 23.023 -16.045 1.00 78.75 88 SER A N 1
ATOM 666 C CA . SER A 1 88 ? -21.741 23.455 -16.967 1.00 78.75 88 SER A CA 1
ATOM 667 C C . SER A 1 88 ? -21.385 22.982 -18.378 1.00 78.75 88 SER A C 1
ATOM 669 O O . SER A 1 88 ? -20.200 23.031 -18.708 1.00 78.75 88 SER A O 1
ATOM 671 N N . PRO A 1 89 ? -22.352 22.581 -19.226 1.00 60.66 89 PRO A N 1
ATOM 672 C CA . PRO A 1 89 ? -22.069 22.265 -20.625 1.00 60.66 89 PRO A CA 1
ATOM 673 C C . PRO A 1 89 ? -21.548 23.528 -21.317 1.00 60.66 89 PRO A C 1
ATOM 675 O O . PR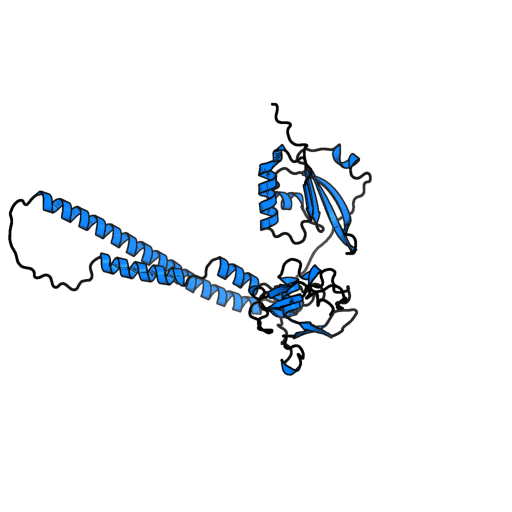O A 1 89 ? -22.313 24.464 -21.558 1.00 60.66 89 PRO A O 1
ATOM 678 N N . THR A 1 90 ? -20.239 23.600 -21.569 1.00 53.41 90 THR A N 1
ATOM 679 C CA . THR A 1 90 ? -19.580 24.852 -21.966 1.00 53.41 90 THR A CA 1
ATOM 680 C C . THR A 1 90 ? -18.843 24.674 -23.279 1.00 53.41 90 THR A C 1
ATOM 682 O O . THR A 1 90 ? -17.616 24.757 -23.366 1.00 53.41 90 THR A O 1
ATOM 685 N N . THR A 1 91 ? -19.650 24.557 -24.334 1.00 48.97 91 THR A N 1
ATOM 686 C CA . THR A 1 91 ? -19.261 24.458 -25.751 1.00 48.97 91 THR A CA 1
ATOM 687 C C . THR A 1 91 ? -18.287 25.562 -26.209 1.00 48.97 91 THR A C 1
ATOM 689 O O . THR A 1 91 ? -17.655 25.444 -27.257 1.00 48.97 91 THR A O 1
ATOM 692 N N . THR A 1 92 ? -18.147 26.641 -25.434 1.00 47.84 92 THR A N 1
ATOM 693 C CA . THR A 1 92 ? -17.267 27.785 -25.707 1.00 47.84 92 THR A CA 1
ATOM 694 C C . THR A 1 92 ? -15.832 27.622 -25.181 1.00 47.84 92 THR A C 1
ATOM 696 O O . THR A 1 92 ? -14.918 28.186 -25.772 1.00 47.84 92 THR A O 1
ATOM 699 N N . LEU A 1 93 ? -15.597 26.868 -24.097 1.00 51.03 93 LEU A N 1
ATOM 700 C CA . LEU A 1 93 ? -14.321 26.926 -23.357 1.00 51.03 93 LEU A CA 1
ATOM 701 C C . LEU A 1 93 ? -13.174 26.121 -23.993 1.00 51.03 93 LEU A C 1
ATOM 703 O O . LEU A 1 93 ? -12.011 26.484 -23.841 1.00 51.03 93 LEU A O 1
ATOM 707 N N . ILE A 1 94 ? -13.466 25.055 -24.744 1.00 49.19 94 ILE A N 1
ATOM 708 C CA . ILE A 1 94 ? -12.418 24.221 -25.367 1.00 49.19 94 ILE A CA 1
ATOM 709 C C . ILE A 1 94 ? -11.724 24.947 -26.531 1.00 49.19 94 ILE A C 1
ATOM 711 O O . ILE A 1 94 ? -10.514 24.798 -26.715 1.00 49.19 94 ILE A O 1
ATOM 715 N N . LYS A 1 95 ? -12.460 25.789 -27.273 1.00 48.69 95 LYS A N 1
ATOM 716 C CA . LYS A 1 95 ? -11.922 26.547 -28.416 1.00 48.69 95 LYS A CA 1
ATOM 717 C C . LYS A 1 95 ? -1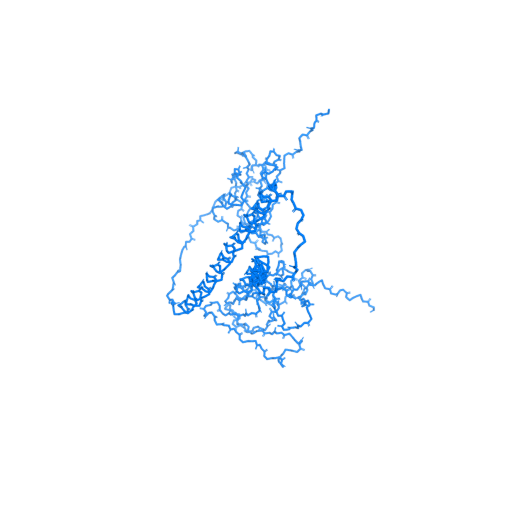0.892 27.608 -28.017 1.00 48.69 95 LYS A C 1
ATOM 719 O O . LYS A 1 95 ? -10.037 27.929 -28.834 1.00 48.69 95 LYS A O 1
ATOM 724 N N . GLU A 1 96 ? -10.937 28.115 -26.784 1.00 46.41 96 GLU A N 1
ATOM 725 C CA . GLU A 1 96 ? -9.949 29.080 -26.277 1.00 46.41 96 GLU A CA 1
ATOM 726 C C . GLU A 1 96 ? -8.649 28.418 -25.788 1.00 46.41 96 GLU A C 1
ATOM 728 O O . GLU A 1 96 ? -7.608 29.071 -25.773 1.00 46.41 96 GLU A O 1
ATOM 733 N N . VAL A 1 97 ? -8.678 27.134 -25.401 1.00 49.56 97 VAL A N 1
ATOM 734 C CA . VAL A 1 97 ? -7.532 26.466 -24.746 1.00 49.56 97 VAL A CA 1
ATOM 735 C C . VAL A 1 97 ? -6.786 25.496 -25.675 1.00 49.56 97 VAL A C 1
ATOM 737 O O . VAL A 1 97 ? -5.562 25.399 -25.588 1.00 49.56 97 VAL A O 1
ATOM 740 N N . TYR A 1 98 ? -7.479 24.781 -26.572 1.00 47.88 98 TYR A N 1
ATOM 741 C CA . TYR A 1 98 ? -6.869 23.726 -27.400 1.00 47.88 98 TYR A CA 1
ATOM 742 C C . TYR A 1 98 ? -7.491 23.611 -28.802 1.00 47.88 98 TYR A C 1
ATOM 744 O O . TYR A 1 98 ? -8.184 22.642 -29.100 1.00 47.88 98 TYR A O 1
ATOM 752 N N . GLY A 1 99 ? -7.217 24.564 -29.696 1.00 39.88 99 GLY A N 1
ATOM 753 C CA . GLY A 1 99 ? -7.631 24.443 -31.100 1.00 39.88 99 GLY A CA 1
ATOM 754 C C . GLY A 1 99 ? -7.055 23.193 -31.793 1.00 39.88 99 GLY A C 1
ATOM 755 O O . GLY A 1 99 ? -5.835 23.049 -31.869 1.00 39.88 99 GLY A O 1
ATOM 756 N N . GLY A 1 100 ? -7.931 22.324 -32.317 1.00 39.53 100 GLY A N 1
ATOM 757 C CA . GLY A 1 100 ? -7.593 21.153 -33.145 1.00 39.53 100 GLY A CA 1
ATOM 758 C C . GLY A 1 100 ? -8.179 19.824 -32.635 1.00 39.53 100 GLY A C 1
ATOM 759 O O . GLY A 1 100 ? -7.966 19.455 -31.482 1.00 39.53 100 GLY A O 1
ATOM 760 N N . GLU A 1 101 ? -8.898 19.117 -33.510 1.00 44.84 101 GLU A N 1
ATOM 761 C CA . GLU A 1 101 ? -9.604 17.840 -33.274 1.00 44.84 101 GLU A CA 1
ATOM 762 C C . GLU A 1 101 ? -8.763 16.621 -33.718 1.00 44.84 101 GLU A C 1
ATOM 764 O O . GLU A 1 101 ? -7.957 16.769 -34.631 1.00 44.84 101 GLU A O 1
ATOM 769 N N . GLU A 1 102 ? -8.967 15.438 -33.105 1.00 41.56 102 GLU A N 1
ATOM 770 C CA . GLU A 1 102 ? -9.083 14.112 -33.777 1.00 41.56 102 GLU A CA 1
ATOM 771 C C . GLU A 1 102 ? -9.290 12.942 -32.775 1.00 41.56 102 GLU A C 1
ATOM 773 O O . GLU A 1 102 ? -8.766 12.952 -31.656 1.00 41.56 102 GLU A O 1
ATOM 778 N N . GLU A 1 103 ? -10.059 11.921 -33.182 1.00 43.75 103 GLU A N 1
ATOM 779 C CA . GLU A 1 103 ? -10.419 10.711 -32.409 1.00 43.75 103 GLU A CA 1
ATOM 780 C C . GLU A 1 103 ? -9.608 9.463 -32.817 1.00 43.75 103 GLU A C 1
ATOM 782 O O . GLU A 1 103 ? -9.190 9.346 -33.964 1.00 43.75 103 GLU A O 1
ATOM 787 N N . VAL A 1 104 ? -9.459 8.478 -31.908 1.00 32.12 104 VAL A N 1
ATOM 788 C CA . VAL A 1 104 ? -9.050 7.089 -32.247 1.00 32.12 104 VAL A CA 1
ATOM 789 C C . VAL A 1 104 ? -9.697 6.060 -31.298 1.00 32.12 104 VAL A C 1
ATOM 791 O O . VAL A 1 104 ? -9.763 6.303 -30.087 1.00 32.12 104 VAL A O 1
ATOM 794 N N . ASP A 1 105 ? -10.100 4.934 -31.897 1.00 32.78 105 ASP A N 1
ATOM 795 C CA . ASP A 1 105 ? -10.940 3.789 -31.474 1.00 32.78 105 ASP A CA 1
ATOM 796 C C . ASP A 1 105 ? -10.314 2.777 -30.462 1.00 32.78 105 ASP A C 1
ATOM 798 O O . ASP A 1 105 ? -9.147 2.927 -30.085 1.00 32.78 105 ASP A O 1
ATOM 802 N N . ASP A 1 106 ? -11.083 1.766 -30.011 1.00 37.66 106 ASP A N 1
ATOM 803 C CA . ASP A 1 106 ? -10.792 0.875 -28.857 1.00 37.66 106 ASP A CA 1
ATOM 804 C C . ASP A 1 106 ? -11.086 -0.639 -29.078 1.00 37.66 106 ASP A C 1
ATOM 806 O O . ASP A 1 106 ? -12.058 -1.009 -29.735 1.00 37.66 106 ASP A O 1
ATOM 810 N N . SER A 1 107 ? -10.223 -1.523 -28.537 1.00 30.97 107 SER A N 1
ATOM 811 C CA . SER A 1 107 ? -10.319 -3.012 -28.526 1.00 30.97 107 SER A CA 1
ATOM 812 C C . SER A 1 107 ? -9.073 -3.690 -27.885 1.00 30.97 107 SER A C 1
ATOM 814 O O . SER A 1 107 ? -7.997 -3.099 -27.888 1.00 30.97 107 SER A O 1
ATOM 816 N N . THR A 1 108 ? -9.045 -4.945 -27.385 1.00 33.16 108 THR A N 1
ATOM 817 C CA . THR A 1 108 ? -10.063 -5.912 -26.889 1.00 33.16 108 THR A CA 1
ATOM 818 C C . THR A 1 108 ? -9.359 -7.054 -26.089 1.00 33.16 108 THR A C 1
ATOM 820 O O . THR A 1 108 ? -8.197 -7.347 -26.343 1.00 33.16 108 THR A O 1
ATOM 823 N N . PHE A 1 109 ? -10.079 -7.656 -25.122 1.00 34.03 109 PHE A N 1
ATOM 824 C CA . PHE A 1 109 ? -10.000 -8.980 -24.419 1.00 34.03 109 PHE A CA 1
ATOM 825 C C . PHE A 1 109 ? -9.023 -10.113 -24.882 1.00 34.03 109 PHE A C 1
ATOM 827 O O . PHE A 1 109 ? -8.585 -10.116 -26.023 1.00 34.03 109 PHE A O 1
ATOM 834 N N . ALA A 1 110 ? -8.684 -11.186 -24.124 1.00 32.00 110 ALA A N 1
ATOM 835 C CA . ALA A 1 110 ? -9.032 -11.754 -22.786 1.00 32.00 110 ALA A CA 1
ATOM 836 C C . ALA A 1 110 ? -7.902 -12.718 -22.289 1.00 32.00 110 ALA A C 1
ATOM 838 O O . ALA A 1 110 ? -6.946 -12.943 -23.026 1.00 32.00 110 ALA A O 1
ATOM 839 N N . TYR A 1 111 ? -8.028 -13.343 -21.098 1.00 30.45 111 TYR A N 1
ATOM 840 C CA . TYR A 1 111 ? -7.212 -14.502 -20.656 1.00 30.45 111 TYR A CA 1
ATOM 841 C C . TYR A 1 111 ? -7.979 -15.489 -19.743 1.00 30.45 111 TYR A C 1
ATOM 843 O O . TYR A 1 111 ? -8.710 -15.054 -18.856 1.00 30.45 111 TYR A O 1
ATOM 851 N N . ASP A 1 112 ? -7.718 -16.792 -19.922 1.00 40.28 112 ASP A N 1
ATOM 852 C CA . ASP A 1 112 ? -8.144 -17.938 -19.088 1.00 40.28 112 ASP A CA 1
ATOM 853 C C . ASP A 1 112 ? -6.923 -18.634 -18.448 1.00 40.28 112 ASP A C 1
ATOM 855 O O . ASP A 1 112 ? -5.844 -18.609 -19.045 1.00 40.28 112 ASP A O 1
ATOM 859 N N . SER A 1 113 ? -7.097 -19.335 -17.311 1.00 41.47 113 SER A N 1
ATOM 860 C CA . SER A 1 113 ? -6.290 -20.529 -16.949 1.00 41.47 113 SER A CA 1
ATOM 861 C C . SER A 1 113 ? -6.764 -21.250 -15.670 1.00 41.47 113 SER A C 1
ATOM 863 O O . SER A 1 113 ? -7.001 -20.612 -14.643 1.00 41.47 113 SER A O 1
ATOM 865 N N . ASP A 1 114 ? -6.798 -22.587 -15.716 1.00 42.88 114 ASP A N 1
ATOM 866 C CA . ASP A 1 114 ? -7.143 -23.501 -14.614 1.00 42.88 114 ASP A CA 1
ATOM 867 C C . ASP A 1 114 ? -5.944 -23.862 -13.712 1.00 42.88 114 ASP A C 1
ATOM 869 O O . ASP A 1 114 ? -5.070 -24.617 -14.135 1.00 42.88 114 ASP A O 1
ATOM 873 N N . ASP A 1 115 ? -5.929 -23.437 -12.438 1.00 41.84 115 ASP A N 1
ATOM 874 C CA . ASP A 1 115 ? -4.990 -24.003 -11.444 1.00 41.84 115 ASP A CA 1
ATOM 875 C C . ASP A 1 115 ? -5.525 -23.967 -9.988 1.00 41.84 115 ASP A C 1
ATOM 877 O O . ASP A 1 115 ? -5.189 -23.124 -9.150 1.00 41.84 115 ASP A O 1
ATOM 881 N N . ALA A 1 116 ? -6.448 -24.883 -9.669 1.00 47.31 116 ALA A N 1
ATOM 882 C CA . ALA A 1 116 ? -7.279 -24.819 -8.456 1.00 47.31 116 ALA A CA 1
ATOM 883 C C . ALA A 1 116 ? -6.659 -25.423 -7.170 1.00 47.31 116 ALA A C 1
ATOM 885 O O . ALA A 1 116 ? -7.212 -25.262 -6.074 1.00 47.31 116 ALA A O 1
ATOM 886 N N . ALA A 1 117 ? -5.531 -26.136 -7.252 1.00 43.53 117 ALA A N 1
ATOM 887 C CA . ALA A 1 117 ? -4.992 -26.897 -6.115 1.00 43.53 117 ALA A CA 1
ATOM 888 C C . ALA A 1 117 ? -4.453 -26.035 -4.942 1.00 43.53 117 ALA A C 1
ATOM 890 O O . ALA A 1 117 ? -4.738 -26.378 -3.785 1.00 43.53 117 ALA A O 1
ATOM 891 N N . PRO A 1 118 ? -3.734 -24.911 -5.163 1.00 47.31 118 PRO A N 1
ATOM 892 C CA . PRO A 1 118 ? -3.272 -24.043 -4.072 1.00 47.31 118 PRO A CA 1
ATOM 893 C C . PRO A 1 118 ? -4.432 -23.347 -3.344 1.00 47.31 118 PRO A C 1
ATOM 895 O O . PRO A 1 118 ? -4.402 -23.186 -2.120 1.00 47.31 118 PRO A O 1
ATOM 898 N N . VAL A 1 119 ? -5.483 -22.991 -4.092 1.00 52.47 119 VAL A N 1
ATOM 899 C CA . VAL A 1 119 ? -6.660 -22.248 -3.612 1.00 52.47 119 VAL A CA 1
ATOM 900 C C . VAL A 1 119 ? -7.359 -22.986 -2.468 1.00 52.47 119 VAL A C 1
ATOM 902 O O . VAL A 1 119 ? -7.743 -22.370 -1.472 1.00 52.47 119 VAL A O 1
ATOM 905 N N . LYS A 1 120 ? -7.467 -24.318 -2.554 1.00 58.28 120 LYS A N 1
ATOM 906 C CA . LYS A 1 120 ? -8.184 -25.133 -1.562 1.00 58.28 120 LYS A CA 1
ATOM 907 C C . LYS A 1 120 ? -7.562 -25.072 -0.160 1.00 58.28 120 LYS A C 1
ATOM 909 O O . LYS A 1 120 ? -8.287 -24.895 0.817 1.00 58.28 120 LYS A O 1
ATOM 914 N N . ARG A 1 121 ? -6.229 -25.140 -0.045 1.00 50.78 121 ARG A N 1
ATOM 915 C CA . ARG A 1 121 ? -5.537 -25.063 1.262 1.00 50.78 121 ARG A CA 1
ATOM 916 C C . ARG A 1 121 ? -5.657 -23.676 1.897 1.00 50.78 121 ARG A C 1
ATOM 918 O O . ARG A 1 121 ? -5.835 -23.567 3.109 1.00 50.78 121 ARG A O 1
ATOM 925 N N . VAL A 1 122 ? -5.606 -22.621 1.081 1.00 49.12 122 VAL A N 1
ATOM 926 C CA . VAL A 1 122 ? -5.835 -21.242 1.539 1.00 49.12 122 VAL A CA 1
ATOM 927 C C . VAL A 1 122 ? -7.280 -21.077 2.027 1.00 49.12 122 VAL A C 1
ATOM 929 O O . VAL A 1 122 ? -7.501 -20.534 3.109 1.00 49.12 122 VAL A O 1
ATOM 932 N N . ALA A 1 123 ? -8.262 -21.615 1.298 1.00 59.56 123 ALA A N 1
ATOM 933 C CA . ALA A 1 123 ? -9.669 -21.588 1.697 1.00 59.56 123 ALA A CA 1
ATOM 934 C C . ALA A 1 123 ? -9.929 -22.323 3.029 1.00 59.56 123 ALA A C 1
ATOM 936 O O . ALA A 1 123 ? -10.635 -21.793 3.890 1.00 59.56 123 ALA A O 1
ATOM 937 N N . GLU A 1 124 ? -9.325 -23.497 3.243 1.00 71.44 124 GLU A N 1
ATOM 938 C CA . GLU A 1 124 ? -9.426 -24.258 4.499 1.00 71.44 124 GLU A CA 1
ATOM 939 C C . GLU A 1 124 ? -8.821 -23.494 5.693 1.00 71.44 124 GLU A C 1
ATOM 941 O O . GLU A 1 124 ? -9.449 -23.393 6.753 1.00 71.44 124 GLU A O 1
ATOM 946 N N . TYR A 1 125 ? -7.648 -22.873 5.516 1.00 61.75 125 TYR A N 1
ATOM 947 C CA . TYR A 1 125 ? -7.013 -22.034 6.539 1.00 61.75 125 TYR A CA 1
ATOM 948 C C . TYR A 1 125 ? -7.854 -20.790 6.884 1.00 61.75 125 TYR A C 1
ATOM 950 O O . TYR A 1 125 ? -8.081 -20.485 8.060 1.00 61.75 125 TYR A O 1
ATOM 958 N N . LEU A 1 126 ? -8.390 -20.103 5.869 1.00 63.25 126 LEU A N 1
ATOM 959 C CA . LEU A 1 126 ? -9.294 -18.966 6.058 1.00 63.25 126 LEU A CA 1
ATOM 960 C C . LEU A 1 126 ? -10.594 -19.381 6.763 1.00 63.25 126 LEU A C 1
ATOM 962 O O . LEU A 1 126 ? -11.066 -18.659 7.644 1.00 63.25 126 LEU A O 1
ATOM 966 N N . ALA A 1 127 ? -11.156 -20.550 6.443 1.00 75.38 127 ALA A N 1
ATOM 967 C CA . ALA A 1 127 ? -12.337 -21.084 7.118 1.00 75.38 127 ALA A CA 1
ATOM 968 C C . ALA A 1 127 ? -12.071 -21.384 8.605 1.00 75.38 127 ALA A C 1
ATOM 970 O O . ALA A 1 127 ? -12.900 -21.044 9.454 1.00 75.38 127 ALA A O 1
ATOM 971 N N . LEU A 1 128 ? -10.908 -21.953 8.945 1.00 80.12 128 LEU A N 1
ATOM 972 C CA . LEU A 1 128 ? -10.507 -22.188 10.335 1.00 80.12 128 LEU A CA 1
ATOM 973 C C . LEU A 1 128 ? -10.357 -20.873 11.117 1.00 80.12 128 LEU A C 1
ATOM 975 O O . LEU A 1 128 ? -10.877 -20.753 12.228 1.00 80.12 128 LEU A O 1
ATOM 979 N N . ASN A 1 129 ? -9.708 -19.866 10.529 1.00 69.12 129 ASN A N 1
ATOM 980 C CA . ASN A 1 129 ? -9.543 -18.556 11.163 1.00 69.12 129 ASN A CA 1
ATOM 981 C C . ASN A 1 129 ? -10.878 -17.808 11.328 1.00 69.12 129 ASN A C 1
ATOM 983 O O . ASN A 1 129 ? -11.102 -17.197 12.373 1.00 69.12 129 ASN A O 1
ATOM 987 N N . ARG A 1 130 ? -11.804 -17.915 10.362 1.00 76.94 130 ARG A N 1
ATOM 988 C CA . ARG A 1 130 ? -13.181 -17.401 10.500 1.00 76.94 130 ARG A CA 1
ATOM 989 C C . ARG A 1 130 ? -13.929 -18.074 11.657 1.00 76.94 130 ARG A C 1
ATOM 991 O O . ARG A 1 130 ? -14.599 -17.381 12.415 1.00 76.94 130 ARG A O 1
ATOM 998 N N . ARG A 1 131 ? -13.787 -19.396 11.838 1.00 86.00 131 ARG A N 1
ATOM 999 C CA . ARG A 1 131 ? -14.389 -20.128 12.972 1.00 86.00 131 ARG A CA 1
ATOM 1000 C C . ARG A 1 131 ? -13.823 -19.681 14.322 1.00 86.00 131 ARG A C 1
ATOM 1002 O O . ARG A 1 131 ? -14.603 -19.478 15.245 1.00 86.00 131 ARG A O 1
ATOM 1009 N N . LYS A 1 132 ? -12.500 -19.490 14.430 1.00 82.12 132 LYS A N 1
ATOM 1010 C CA . LYS A 1 132 ? -11.857 -18.982 15.658 1.00 82.12 132 LYS A CA 1
ATOM 1011 C C . LYS A 1 132 ? -12.349 -17.579 16.019 1.00 82.12 132 LYS A C 1
ATOM 1013 O O . LYS A 1 132 ? -12.842 -17.401 17.126 1.00 82.12 132 LYS A O 1
ATOM 1018 N N . ARG A 1 133 ? -12.323 -16.636 15.067 1.00 79.00 133 ARG A N 1
ATOM 1019 C CA . ARG A 1 133 ? -12.843 -15.273 15.282 1.00 79.00 133 ARG A CA 1
ATOM 1020 C C . ARG A 1 133 ? -14.312 -15.284 15.700 1.00 79.00 133 ARG A C 1
ATOM 1022 O O . ARG A 1 133 ? -14.649 -14.666 16.695 1.00 79.00 133 ARG A O 1
ATOM 1029 N N . LYS A 1 134 ? -15.164 -16.071 15.028 1.00 89.50 134 LYS A N 1
ATOM 1030 C CA . LYS A 1 134 ? -16.578 -16.198 15.414 1.00 89.50 134 LYS A CA 1
ATOM 1031 C C . LYS A 1 134 ? -16.759 -16.741 16.840 1.00 89.50 134 LYS A C 1
ATOM 1033 O O . LYS A 1 134 ? -17.663 -16.303 17.535 1.00 89.50 134 LYS A O 1
ATOM 1038 N N . ALA A 1 135 ? -15.916 -17.668 17.296 1.00 88.75 135 ALA A N 1
ATOM 1039 C CA . ALA A 1 135 ? -15.965 -18.146 18.679 1.00 88.75 135 ALA A CA 1
ATOM 1040 C C . ALA A 1 135 ? -15.532 -17.066 19.695 1.00 88.75 135 ALA A C 1
ATOM 1042 O O . ALA A 1 135 ? -16.116 -16.982 20.773 1.00 88.75 135 ALA A O 1
ATOM 1043 N N . GLU A 1 136 ? -14.549 -16.229 19.347 1.00 86.44 136 GLU A N 1
ATOM 1044 C CA . GLU A 1 136 ? -14.120 -15.081 20.159 1.00 86.44 136 GLU A CA 1
ATOM 1045 C C . GLU A 1 136 ? -15.189 -13.976 20.199 1.00 86.44 136 GLU A C 1
ATOM 1047 O O . GLU A 1 136 ? -15.530 -13.510 21.284 1.00 86.44 136 GLU A O 1
ATOM 1052 N N . ASP A 1 137 ? -15.775 -13.613 19.053 1.00 86.19 137 ASP A N 1
ATOM 1053 C CA . ASP A 1 137 ? -16.871 -12.640 18.951 1.00 86.19 137 ASP A CA 1
ATOM 1054 C C . ASP A 1 137 ? -18.105 -13.114 19.751 1.00 86.19 137 ASP A C 1
ATOM 1056 O O . ASP A 1 137 ? -18.585 -12.386 20.617 1.00 86.19 137 ASP A O 1
ATOM 1060 N N . ASN A 1 138 ? -18.532 -14.376 19.590 1.00 93.19 138 ASN A N 1
ATOM 1061 C CA . ASN A 1 138 ? -19.602 -14.976 20.402 1.00 93.19 138 ASN A CA 1
ATOM 1062 C C . ASN A 1 138 ? -19.298 -14.919 21.919 1.00 93.19 138 ASN A C 1
ATOM 1064 O O . ASN A 1 138 ? -20.203 -14.735 22.734 1.00 93.19 138 ASN A O 1
ATOM 1068 N N . ARG A 1 139 ? -18.032 -15.109 22.330 1.00 94.81 139 ARG A N 1
ATOM 1069 C CA . ARG A 1 139 ? -17.632 -15.034 23.747 1.00 94.81 139 ARG A CA 1
ATOM 1070 C C . ARG A 1 139 ? -17.662 -13.595 24.265 1.00 94.81 139 ARG A C 1
ATOM 1072 O O . ARG A 1 139 ? -18.042 -13.388 25.415 1.00 94.81 139 ARG A O 1
ATOM 1079 N N . ILE A 1 140 ? -17.296 -12.619 23.435 1.00 89.19 140 ILE A N 1
ATOM 1080 C CA . ILE A 1 140 ? -17.409 -11.188 23.745 1.00 89.19 140 ILE A CA 1
ATOM 1081 C C . ILE A 1 140 ? -18.882 -10.801 23.938 1.00 89.19 140 ILE A C 1
ATOM 1083 O O . ILE A 1 140 ? -19.204 -10.195 24.958 1.00 89.19 140 ILE A O 1
ATOM 1087 N N . GLU A 1 141 ? -19.777 -11.211 23.034 1.00 92.75 141 GLU A N 1
ATOM 1088 C CA . GLU A 1 141 ? -21.227 -10.983 23.160 1.00 92.75 141 GLU A CA 1
ATOM 1089 C C . GLU A 1 141 ? -21.792 -11.606 24.447 1.00 92.75 141 GLU A C 1
ATOM 1091 O O . GLU A 1 141 ? -22.498 -10.940 25.207 1.00 92.75 141 GLU A O 1
ATOM 1096 N N . GLN A 1 142 ? -21.421 -12.856 24.761 1.00 95.06 142 GLN A N 1
ATOM 1097 C CA . GLN A 1 142 ? -21.822 -13.505 26.013 1.00 95.06 142 GLN A CA 1
ATOM 1098 C C . GLN A 1 142 ? -21.342 -12.723 27.247 1.00 95.06 142 GLN A C 1
ATOM 1100 O O . GLN A 1 142 ? -22.123 -12.484 28.168 1.00 95.06 142 GLN A O 1
ATOM 1105 N N . LEU A 1 143 ? -20.070 -12.309 27.273 1.00 91.00 143 LEU A N 1
ATOM 1106 C CA . LEU A 1 143 ? -19.512 -11.528 28.378 1.00 91.00 143 LEU A CA 1
ATOM 1107 C C . LEU A 1 143 ? -20.224 -10.180 28.538 1.00 91.00 143 LEU A C 1
ATOM 1109 O O . LEU A 1 143 ? -20.470 -9.771 29.668 1.00 91.00 143 LEU A O 1
ATOM 1113 N N . GLN A 1 144 ? -20.586 -9.512 27.440 1.00 92.81 144 GLN A N 1
ATOM 1114 C CA . GLN A 1 144 ? -21.350 -8.262 27.473 1.00 92.81 144 GLN A CA 1
ATOM 1115 C C . GLN A 1 144 ? -22.751 -8.465 28.070 1.00 92.81 144 GLN A C 1
ATOM 1117 O O . GLN A 1 144 ? -23.134 -7.704 28.959 1.00 92.81 144 GLN A O 1
ATOM 1122 N N . MET A 1 145 ? -23.477 -9.516 27.665 1.00 95.81 145 MET A N 1
ATOM 1123 C CA . MET A 1 145 ? -24.782 -9.857 28.253 1.00 95.81 145 MET A CA 1
ATOM 1124 C C . MET A 1 145 ? -24.678 -10.165 29.755 1.00 95.81 145 MET A C 1
ATOM 1126 O O . MET A 1 145 ? -25.434 -9.607 30.548 1.00 95.81 145 MET A O 1
ATOM 1130 N N . GLU A 1 146 ? -23.709 -10.991 30.174 1.00 93.75 146 GLU A N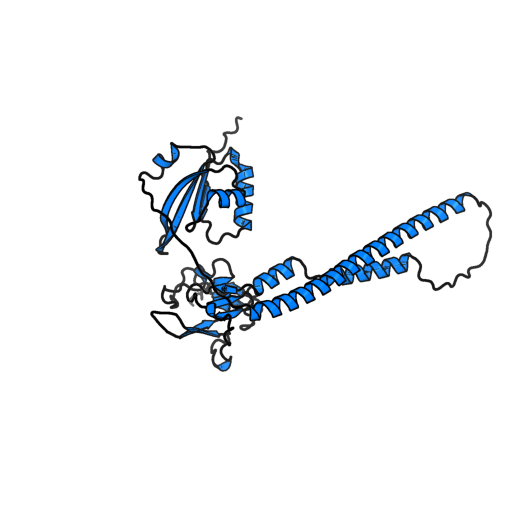 1
ATOM 1131 C CA . GLU A 1 146 ? -23.501 -11.312 31.595 1.00 93.75 146 GLU A CA 1
ATOM 1132 C C . GLU A 1 146 ? -23.153 -10.072 32.441 1.00 93.75 146 GLU A C 1
ATOM 1134 O O . GLU A 1 146 ? -23.522 -9.991 33.617 1.00 93.75 146 GLU A O 1
ATOM 1139 N N . LEU A 1 147 ? -22.441 -9.102 31.859 1.00 91.94 147 LEU A N 1
ATOM 1140 C CA . LEU A 1 147 ? -22.063 -7.854 32.522 1.00 91.94 147 LEU A CA 1
ATOM 1141 C C . LEU A 1 147 ? -23.274 -6.917 32.666 1.00 91.94 147 LEU A C 1
ATOM 1143 O O . LEU A 1 147 ? -23.432 -6.295 33.719 1.00 91.94 147 LEU A O 1
ATOM 1147 N N . GLU A 1 148 ? -24.165 -6.870 31.672 1.00 93.50 148 GLU A N 1
ATOM 1148 C CA . GLU A 1 148 ? -25.418 -6.105 31.734 1.00 93.50 148 GLU A CA 1
ATOM 1149 C C . GLU A 1 148 ? -26.422 -6.716 32.726 1.00 93.50 148 GLU A C 1
ATOM 1151 O O . GLU A 1 148 ? -26.990 -5.999 33.551 1.00 93.50 148 GLU A O 1
ATOM 1156 N N . GLU A 1 149 ? -26.562 -8.047 32.755 1.00 94.12 149 GLU A N 1
ATOM 1157 C CA . GLU A 1 149 ? -27.315 -8.742 33.809 1.00 94.12 149 GLU A CA 1
ATOM 1158 C C . GLU A 1 149 ? -26.792 -8.402 35.212 1.00 94.12 149 GLU A C 1
ATOM 1160 O O . GLU A 1 149 ? -27.581 -8.165 36.131 1.00 94.12 149 GLU A O 1
ATOM 1165 N N . CYS A 1 150 ? -25.467 -8.363 35.392 1.00 90.00 150 CYS A N 1
ATOM 1166 C CA . CYS A 1 150 ? -24.853 -7.978 36.660 1.00 90.00 150 CYS A CA 1
ATOM 1167 C C . CYS A 1 150 ? -25.230 -6.545 37.071 1.00 90.00 150 CYS A C 1
ATOM 1169 O O . CYS A 1 150 ? -25.620 -6.347 38.223 1.00 90.00 150 CYS A O 1
ATOM 1171 N N . LYS A 1 151 ? -25.189 -5.568 36.151 1.00 89.19 151 LYS A N 1
ATOM 1172 C CA . LYS A 1 151 ? -25.631 -4.186 36.431 1.00 89.19 151 LYS A CA 1
ATOM 1173 C C . LYS A 1 151 ? -27.108 -4.129 36.831 1.00 89.19 151 LYS A C 1
ATOM 1175 O O . LYS A 1 151 ? -27.452 -3.452 37.796 1.00 89.19 151 LYS A O 1
ATOM 1180 N N . ASN A 1 152 ? -27.973 -4.859 36.125 1.00 91.19 152 ASN A N 1
ATOM 1181 C CA . ASN A 1 152 ? -29.412 -4.870 36.397 1.00 91.19 152 ASN A CA 1
ATOM 1182 C C . ASN A 1 152 ? -29.725 -5.441 37.791 1.00 91.19 152 ASN A C 1
ATOM 1184 O O . ASN A 1 152 ? -30.555 -4.886 38.513 1.00 91.19 152 ASN A O 1
ATOM 1188 N N . ARG A 1 153 ? -29.009 -6.490 38.224 1.00 89.50 153 ARG A N 1
ATOM 1189 C CA . ARG A 1 153 ? -29.124 -7.025 39.595 1.00 89.50 153 ARG A CA 1
ATOM 1190 C C . ARG A 1 153 ? -28.609 -6.039 40.649 1.00 89.50 153 ARG A C 1
ATOM 1192 O O . ARG A 1 153 ? -29.275 -5.849 41.663 1.00 89.50 153 ARG A O 1
ATOM 1199 N N . GLU A 1 154 ? -27.480 -5.367 40.402 1.00 86.75 154 GLU A N 1
ATOM 1200 C CA . GLU A 1 154 ? -26.952 -4.318 41.295 1.00 86.75 154 GLU A CA 1
ATOM 1201 C C . GLU A 1 154 ? -27.971 -3.178 41.502 1.00 86.75 154 GLU A C 1
ATOM 1203 O O . GLU A 1 154 ? -28.176 -2.731 42.633 1.00 86.75 154 GLU A O 1
ATOM 1208 N N . GLN A 1 155 ? -28.666 -2.752 40.439 1.00 87.56 155 GLN A N 1
ATOM 1209 C CA . GLN A 1 155 ? -29.720 -1.731 40.513 1.00 87.56 155 GLN A CA 1
ATOM 1210 C C . GLN A 1 155 ? -30.954 -2.208 41.300 1.00 87.56 155 GLN A C 1
ATOM 1212 O O . GLN A 1 155 ? -31.446 -1.479 42.164 1.00 87.56 155 GLN A O 1
ATOM 1217 N N . GLN A 1 156 ? -31.431 -3.435 41.056 1.00 88.19 156 GLN A N 1
ATOM 1218 C CA . GLN A 1 156 ? -32.577 -4.013 41.774 1.00 88.19 156 GLN A CA 1
ATOM 1219 C C . GLN A 1 156 ? -32.297 -4.186 43.277 1.00 88.19 156 GLN A C 1
ATOM 1221 O O . GLN A 1 156 ? -33.125 -3.810 44.111 1.00 88.19 156 GLN A O 1
ATOM 1226 N N . GLU A 1 157 ? -31.116 -4.693 43.644 1.00 85.19 157 GLU A N 1
ATOM 1227 C CA . GLU A 1 157 ? -30.710 -4.807 45.049 1.00 85.19 157 GLU A CA 1
ATOM 1228 C C . GLU A 1 157 ? -30.569 -3.441 45.736 1.00 85.19 157 GLU A C 1
ATOM 1230 O O . GLU A 1 157 ? -30.924 -3.306 46.910 1.00 85.19 157 GLU A O 1
ATOM 1235 N N . GLY A 1 158 ? -30.056 -2.431 45.025 1.00 79.31 158 GLY A N 1
ATOM 1236 C CA . GLY A 1 158 ? -29.955 -1.060 45.528 1.00 79.31 158 GLY A CA 1
ATOM 1237 C C . GLY A 1 158 ? -31.327 -0.453 45.834 1.00 79.31 158 GLY A C 1
ATOM 1238 O O . GLY A 1 158 ? -31.547 0.055 46.935 1.00 79.31 158 GLY A O 1
ATOM 1239 N N . ALA A 1 159 ? -32.275 -0.581 44.900 1.00 77.25 159 ALA A N 1
ATOM 1240 C CA . ALA A 1 159 ? -33.648 -0.108 45.073 1.00 77.25 159 ALA A CA 1
ATOM 1241 C C . ALA A 1 159 ? -34.370 -0.813 46.239 1.00 77.25 159 ALA A C 1
ATOM 1243 O O . ALA A 1 159 ? -35.014 -0.159 47.061 1.00 77.25 159 ALA A O 1
ATOM 1244 N N . SER A 1 160 ? -34.210 -2.136 46.367 1.00 74.25 160 SER A N 1
ATOM 1245 C CA . SER A 1 160 ? -34.814 -2.908 47.462 1.00 74.25 160 SER A CA 1
ATOM 1246 C C . SER A 1 160 ? -34.288 -2.482 48.841 1.00 74.25 160 SER A C 1
ATOM 1248 O O . SER A 1 160 ? -35.076 -2.293 49.769 1.00 74.25 160 SER A O 1
ATOM 1250 N N . LYS A 1 161 ? -32.975 -2.246 48.984 1.00 73.31 161 LYS A N 1
ATOM 1251 C CA . LYS A 1 161 ? -32.367 -1.808 50.258 1.00 73.31 161 LYS A CA 1
ATOM 1252 C C . LYS A 1 161 ? -32.860 -0.422 50.701 1.00 73.31 161 LYS A C 1
ATOM 1254 O O . LYS A 1 161 ? -33.096 -0.226 51.893 1.00 73.31 161 LYS A O 1
ATOM 1259 N N . LEU A 1 162 ? -33.081 0.499 49.758 1.00 65.94 162 LEU A N 1
ATOM 1260 C CA . LEU A 1 162 ? -33.677 1.816 50.028 1.00 65.94 162 LEU A CA 1
ATOM 1261 C C . LEU A 1 162 ? -35.147 1.709 50.465 1.00 65.94 162 LEU A C 1
ATOM 1263 O O . LEU A 1 162 ? -35.551 2.376 51.416 1.00 65.94 162 LEU A O 1
ATOM 1267 N N . SER A 1 163 ? -35.930 0.824 49.837 1.00 63.53 163 SER A N 1
ATOM 1268 C CA . SER A 1 163 ? -37.339 0.607 50.195 1.00 63.53 163 SER A CA 1
ATOM 1269 C C . SER A 1 163 ? -37.529 0.099 51.629 1.00 63.53 163 SER A C 1
ATOM 1271 O O . SER A 1 163 ? -38.497 0.478 52.284 1.00 63.53 163 SER A O 1
ATOM 1273 N N . THR A 1 164 ? -36.630 -0.752 52.133 1.00 58.53 164 THR A N 1
ATOM 1274 C CA . THR A 1 164 ? -36.780 -1.377 53.463 1.00 58.53 164 THR A CA 1
ATOM 1275 C C . THR A 1 164 ? -36.333 -0.464 54.612 1.00 58.53 164 THR A C 1
ATOM 1277 O O . THR A 1 164 ? -36.814 -0.606 55.735 1.00 58.53 164 THR A O 1
ATOM 1280 N N . GLN A 1 165 ? -35.437 0.501 54.370 1.00 55.31 165 GLN A N 1
ATOM 1281 C CA . GLN A 1 165 ? -35.003 1.442 55.417 1.00 55.31 165 GLN A CA 1
ATOM 1282 C C . GLN A 1 165 ? -36.074 2.476 55.800 1.00 55.31 165 GLN A C 1
ATOM 1284 O O . GLN A 1 165 ? -36.049 2.981 56.922 1.00 55.31 165 GLN A O 1
ATOM 1289 N N . ALA A 1 166 ? -37.047 2.750 54.927 1.00 56.16 166 ALA A N 1
ATOM 1290 C CA . ALA A 1 166 ? -38.098 3.739 55.173 1.00 56.16 166 ALA A CA 1
ATOM 1291 C C . ALA A 1 166 ? -39.128 3.338 56.256 1.00 56.16 166 ALA A C 1
ATOM 1293 O O . ALA A 1 166 ? -39.926 4.175 56.670 1.00 56.16 166 ALA A O 1
ATOM 1294 N N . SER A 1 167 ? -39.137 2.081 56.727 1.00 54.94 167 SER A N 1
ATOM 1295 C CA . SER A 1 167 ? -40.213 1.536 57.576 1.00 54.94 167 SER A CA 1
ATOM 1296 C C . SER A 1 167 ? -39.803 1.128 59.001 1.00 54.94 167 SER A C 1
ATOM 1298 O O . SER A 1 167 ? -40.618 0.540 59.713 1.00 54.94 167 SER A O 1
ATOM 1300 N N . SER A 1 168 ? -38.561 1.382 59.444 1.00 49.59 168 SER A N 1
ATOM 1301 C CA . SER A 1 168 ? -38.027 0.797 60.692 1.00 49.59 168 SER A CA 1
ATOM 1302 C C . SER A 1 168 ? -37.260 1.774 61.598 1.00 49.59 168 SER A C 1
ATOM 1304 O O . SER A 1 168 ? -36.058 1.648 61.833 1.00 49.59 168 SER A O 1
ATOM 1306 N N . CYS A 1 169 ? -37.970 2.727 62.206 1.00 48.66 169 CYS A N 1
ATOM 1307 C CA . CYS A 1 169 ? -37.430 3.553 63.293 1.00 48.66 169 CYS A CA 1
ATOM 1308 C C . CYS A 1 169 ? -37.372 2.795 64.639 1.00 48.66 169 CYS A C 1
ATOM 1310 O O . CYS A 1 169 ? -38.068 3.156 65.589 1.00 48.66 169 CYS A O 1
ATOM 1312 N N . ARG A 1 170 ? -36.526 1.758 64.764 1.00 55.59 170 ARG A N 1
ATOM 1313 C CA . ARG A 1 170 ? -36.102 1.228 66.079 1.00 55.59 170 ARG A CA 1
ATOM 1314 C C . ARG A 1 170 ? -34.619 0.825 66.099 1.00 55.59 170 ARG A C 1
ATOM 1316 O O . ARG A 1 170 ? -34.215 -0.025 65.309 1.00 55.59 170 ARG A O 1
ATOM 1323 N N . PRO A 1 171 ? -33.809 1.346 67.041 1.00 48.97 171 PRO A N 1
ATOM 1324 C CA . PRO A 1 171 ? -32.401 0.986 67.143 1.00 48.97 171 PRO A CA 1
ATOM 1325 C C . PRO A 1 171 ? -32.240 -0.397 67.789 1.00 48.97 171 PRO A C 1
ATOM 1327 O O . PRO A 1 171 ? -32.410 -0.556 68.998 1.00 48.97 171 PRO A O 1
ATOM 1330 N N . ARG A 1 172 ? -31.861 -1.410 67.001 1.00 50.62 172 ARG A N 1
ATOM 1331 C CA . ARG A 1 172 ? -31.345 -2.682 67.531 1.00 50.62 172 ARG A CA 1
ATOM 1332 C C . ARG A 1 172 ? -29.838 -2.774 67.319 1.00 50.62 172 ARG A C 1
ATOM 1334 O O . ARG A 1 172 ? -29.370 -2.941 66.199 1.00 50.62 172 ARG A O 1
ATOM 1341 N N . ARG A 1 173 ? -29.088 -2.742 68.425 1.00 59.34 173 ARG A N 1
ATOM 1342 C CA . ARG A 1 173 ? -27.727 -3.294 68.484 1.00 59.34 173 ARG A CA 1
ATOM 1343 C C . ARG A 1 173 ? -27.819 -4.796 68.208 1.00 59.34 173 ARG A C 1
ATOM 1345 O O . ARG A 1 173 ? -28.386 -5.494 69.044 1.00 59.34 173 ARG A O 1
ATOM 1352 N N . LEU A 1 174 ? -27.254 -5.298 67.111 1.00 50.84 174 LEU A N 1
ATOM 1353 C CA . LEU A 1 174 ? -26.977 -6.729 66.964 1.00 50.84 174 LEU A CA 1
ATOM 1354 C C . LEU A 1 174 ? -25.686 -6.987 66.174 1.00 50.84 174 LEU A C 1
ATOM 1356 O O . LEU A 1 174 ? -25.459 -6.446 65.099 1.00 50.84 174 LEU A O 1
ATOM 1360 N N . CYS A 1 175 ? -24.868 -7.818 66.811 1.00 44.25 175 CYS A N 1
ATOM 1361 C CA . CYS A 1 175 ? -23.607 -8.458 66.459 1.00 44.25 175 CYS A CA 1
ATOM 1362 C C . CYS A 1 175 ? -23.192 -8.553 64.978 1.00 44.25 175 CYS A C 1
ATOM 1364 O O . CYS A 1 175 ? -23.937 -9.011 64.114 1.00 44.25 175 CYS A O 1
ATOM 1366 N N . ALA A 1 176 ? -21.907 -8.274 64.742 1.00 51.44 176 ALA A N 1
ATOM 1367 C CA . ALA A 1 176 ? -21.201 -8.630 63.518 1.00 51.44 176 ALA A CA 1
ATOM 1368 C C . ALA A 1 176 ? -20.924 -10.145 63.459 1.00 51.44 176 ALA A C 1
ATOM 1370 O O . ALA A 1 176 ? -20.168 -10.662 64.277 1.00 51.44 176 ALA A O 1
ATOM 1371 N N . ALA A 1 177 ? -21.506 -10.836 62.474 1.00 54.03 177 ALA A N 1
ATOM 1372 C CA . ALA A 1 177 ? -21.160 -12.215 62.113 1.00 54.03 177 ALA A CA 1
ATOM 1373 C C . ALA A 1 177 ? -21.643 -12.564 60.687 1.00 54.03 177 ALA A C 1
ATOM 1375 O O . ALA A 1 177 ? -22.533 -13.387 60.510 1.00 54.03 177 ALA A O 1
ATOM 1376 N N . PHE A 1 178 ? -21.056 -11.945 59.655 1.00 49.84 178 PHE A N 1
ATOM 1377 C CA . PHE A 1 178 ? -21.254 -12.361 58.255 1.00 49.84 178 PHE A CA 1
ATOM 1378 C C . PHE A 1 178 ? -19.916 -12.571 57.536 1.00 49.84 178 PHE A C 1
ATOM 1380 O O . PHE A 1 178 ? -19.548 -11.867 56.599 1.00 49.84 178 PHE A O 1
ATOM 1387 N N . GLY A 1 179 ? -19.189 -13.599 57.980 1.00 50.56 179 GLY A N 1
ATOM 1388 C CA . GLY A 1 179 ? -18.084 -14.198 57.229 1.00 50.56 179 GLY A CA 1
ATOM 1389 C C . GLY A 1 179 ? -18.607 -15.092 56.101 1.00 50.56 179 GLY A C 1
ATOM 1390 O O . GLY A 1 179 ? -18.461 -16.307 56.163 1.00 50.56 179 GLY A O 1
ATOM 1391 N N . GLY A 1 180 ? -19.257 -14.501 55.094 1.00 47.31 180 GLY A N 1
ATOM 1392 C CA . GLY A 1 180 ? -19.787 -15.205 53.921 1.00 47.31 180 GLY A CA 1
ATOM 1393 C C . GLY A 1 180 ? -18.941 -14.930 52.681 1.00 47.31 180 GLY A C 1
ATOM 1394 O O . GLY A 1 180 ? -19.143 -13.922 52.013 1.00 47.31 180 GLY A O 1
ATOM 1395 N N . SER A 1 181 ? -18.000 -15.823 52.358 1.00 50.06 181 SER A N 1
ATOM 1396 C CA . SER A 1 181 ? -17.002 -15.659 51.277 1.00 50.06 181 SER A CA 1
ATOM 1397 C C . SER A 1 181 ? -17.566 -15.792 49.841 1.00 50.06 181 SER A C 1
ATOM 1399 O O . SER A 1 181 ? -16.841 -16.075 48.890 1.00 50.06 181 SER A O 1
ATOM 1401 N N . SER A 1 182 ? -18.868 -15.579 49.640 1.00 53.47 182 SER A N 1
ATOM 1402 C CA . SER A 1 182 ? -19.452 -15.466 48.302 1.00 53.47 182 SER A CA 1
ATOM 1403 C C . SER A 1 182 ? -19.140 -14.081 47.735 1.00 53.47 182 SER A C 1
ATOM 1405 O O . SER A 1 182 ? -19.770 -13.096 48.125 1.00 53.47 182 SER A O 1
ATOM 1407 N N . GLY A 1 183 ? -18.167 -14.002 46.825 1.00 59.50 183 GLY A N 1
ATOM 1408 C CA . GLY A 1 183 ? -17.815 -12.759 46.140 1.00 59.50 183 GLY A CA 1
ATOM 1409 C C . GLY A 1 183 ? -19.046 -12.117 45.500 1.00 59.50 183 GLY A C 1
ATOM 1410 O O . GLY A 1 183 ? -19.603 -12.662 44.548 1.00 59.50 183 GLY A O 1
ATOM 1411 N N . GLY A 1 184 ? -19.491 -10.988 46.062 1.00 77.12 184 GLY A N 1
ATOM 1412 C CA . GLY A 1 184 ? -20.754 -10.345 45.692 1.00 77.12 184 GLY A CA 1
ATOM 1413 C C . GLY A 1 184 ? -20.802 -9.887 44.227 1.00 77.12 184 GLY A C 1
ATOM 1414 O O . GLY A 1 184 ? -19.769 -9.895 43.549 1.00 77.12 184 GLY A O 1
ATOM 1415 N N . PRO A 1 185 ? -21.971 -9.437 43.727 1.00 80.25 185 PRO A N 1
ATOM 1416 C CA . PRO A 1 185 ? -22.165 -9.065 42.319 1.00 80.25 185 PRO A CA 1
ATOM 1417 C C . PRO A 1 185 ? -21.068 -8.137 41.765 1.00 80.25 185 PRO A C 1
ATOM 1419 O O . PRO A 1 185 ? -20.557 -8.389 40.673 1.00 80.25 185 PRO A O 1
ATOM 1422 N N . VAL A 1 186 ? -20.591 -7.187 42.578 1.00 80.38 186 VAL A N 1
ATOM 1423 C CA . VAL A 1 186 ? -19.472 -6.277 42.268 1.00 80.38 186 VAL A CA 1
ATOM 1424 C C . VAL A 1 186 ? -18.168 -7.016 41.919 1.00 80.38 186 VAL A C 1
ATOM 1426 O O . VAL A 1 186 ? -17.479 -6.649 40.967 1.00 80.38 186 VAL A O 1
ATOM 1429 N N . GLN A 1 187 ? -17.817 -8.086 42.645 1.00 86.31 187 GLN A N 1
ATOM 1430 C CA . GLN A 1 187 ? -16.625 -8.892 42.345 1.00 86.31 187 GLN A CA 1
ATOM 1431 C C . GLN A 1 187 ? -16.807 -9.720 41.065 1.00 86.31 187 GLN A C 1
ATOM 1433 O O . GLN A 1 187 ? -15.865 -9.822 40.275 1.00 86.31 187 GLN A O 1
ATOM 1438 N N . LYS A 1 188 ? -18.012 -10.264 40.814 1.00 89.12 188 LYS A N 1
ATOM 1439 C CA . LYS A 1 188 ? -18.314 -10.954 39.545 1.00 89.12 188 LYS A CA 1
ATOM 1440 C C . LYS A 1 188 ? -18.178 -9.984 38.366 1.00 89.12 188 LYS A C 1
ATOM 1442 O O . LYS A 1 188 ? -17.477 -10.300 37.405 1.00 89.12 188 LYS A O 1
ATOM 1447 N N . ARG A 1 189 ? -18.770 -8.790 38.469 1.00 90.00 189 ARG A N 1
ATOM 1448 C CA . ARG A 1 189 ? -18.693 -7.724 37.461 1.00 90.00 189 ARG A CA 1
ATOM 1449 C C . ARG A 1 189 ? -17.247 -7.319 37.163 1.00 90.00 189 ARG A C 1
ATOM 1451 O O . ARG A 1 189 ? -16.855 -7.301 36.000 1.00 90.00 189 ARG A O 1
ATOM 1458 N N . ALA A 1 190 ? -16.431 -7.080 38.193 1.00 90.12 190 ALA A N 1
ATOM 1459 C CA . ALA A 1 190 ? -15.016 -6.736 38.024 1.00 90.12 190 ALA A CA 1
ATOM 1460 C C . ALA A 1 190 ? -14.201 -7.847 37.329 1.00 90.12 190 ALA A C 1
ATOM 1462 O O . ALA A 1 190 ? -13.301 -7.551 36.542 1.00 90.12 190 ALA A O 1
ATOM 1463 N N . LYS A 1 191 ? -14.519 -9.127 37.580 1.00 93.25 191 LYS A N 1
ATOM 1464 C CA . LYS A 1 191 ? -13.883 -10.260 36.889 1.00 93.25 191 LYS A CA 1
ATOM 1465 C C . LYS A 1 191 ? -14.270 -10.313 35.406 1.00 93.25 191 LYS A C 1
ATOM 1467 O O . LYS A 1 191 ? -13.379 -10.412 34.566 1.00 93.25 191 LYS A O 1
ATOM 1472 N N . LEU A 1 192 ? -15.567 -10.215 35.095 1.00 91.06 192 LEU A N 1
ATOM 1473 C CA . LEU A 1 192 ? -16.077 -10.211 33.716 1.00 91.06 192 LEU A CA 1
ATOM 1474 C C . LEU A 1 192 ? -15.499 -9.046 32.904 1.00 91.06 192 LEU A C 1
ATOM 1476 O O . LEU A 1 192 ? -15.082 -9.235 31.765 1.00 91.06 192 LEU A O 1
ATOM 1480 N N . GLN A 1 193 ? -15.415 -7.859 33.510 1.00 92.94 193 GLN A N 1
ATOM 1481 C CA . GLN A 1 193 ? -14.878 -6.675 32.849 1.00 92.94 193 GLN A CA 1
ATOM 1482 C C . GLN A 1 193 ? -13.392 -6.838 32.483 1.00 92.94 193 GLN A C 1
ATOM 1484 O O . GLN A 1 193 ? -13.021 -6.560 31.347 1.00 92.94 193 GLN A O 1
ATOM 1489 N N . ARG A 1 194 ? -12.559 -7.389 33.380 1.00 93.56 194 ARG A N 1
ATOM 1490 C CA . ARG A 1 194 ? -11.148 -7.699 33.069 1.00 93.56 194 ARG A CA 1
ATOM 1491 C C . ARG A 1 194 ? -10.993 -8.760 31.977 1.00 93.56 194 ARG A C 1
ATOM 1493 O O . ARG A 1 194 ? -10.062 -8.674 31.179 1.00 93.56 194 ARG A O 1
ATOM 1500 N N . GLU A 1 195 ? -11.866 -9.769 31.940 1.00 94.06 195 GLU A N 1
ATOM 1501 C CA . GLU A 1 195 ? -11.855 -10.794 30.883 1.00 94.06 195 GLU A CA 1
ATOM 1502 C C . GLU A 1 195 ? -12.184 -10.170 29.517 1.00 94.06 195 GLU A C 1
ATOM 1504 O O . GLU A 1 195 ? -11.457 -10.396 28.549 1.00 94.06 195 GLU A O 1
ATOM 1509 N N . LEU A 1 196 ? -13.206 -9.309 29.465 1.00 91.88 196 LEU A N 1
ATOM 1510 C CA . LEU A 1 196 ? -13.590 -8.550 28.274 1.00 91.88 196 LEU A CA 1
ATOM 1511 C C . LEU A 1 196 ? -12.468 -7.608 27.804 1.00 91.88 196 LEU A C 1
ATOM 1513 O O . LEU A 1 196 ? -12.090 -7.653 26.636 1.00 91.88 196 LEU A O 1
ATOM 1517 N N . GLU A 1 197 ? -11.886 -6.811 28.704 1.00 92.19 197 GLU A N 1
ATOM 1518 C CA . GLU A 1 197 ? -10.745 -5.928 28.412 1.00 92.19 197 GLU A CA 1
ATOM 1519 C C . GLU A 1 197 ? -9.539 -6.723 27.875 1.00 92.19 197 GLU A C 1
ATOM 1521 O O . GLU A 1 197 ? -8.915 -6.320 26.895 1.00 92.19 197 GLU A O 1
ATOM 1526 N N . THR A 1 198 ? -9.259 -7.904 28.442 1.00 92.38 198 THR A N 1
ATOM 1527 C CA . THR A 1 198 ? -8.174 -8.793 27.985 1.00 92.38 198 THR A CA 1
ATOM 1528 C C . THR A 1 198 ? -8.430 -9.369 26.588 1.00 92.38 198 THR A C 1
ATOM 1530 O O . THR A 1 198 ? -7.488 -9.530 25.812 1.00 92.38 198 THR A O 1
ATOM 1533 N N . LEU A 1 199 ? -9.679 -9.704 26.248 1.00 89.62 199 LEU A N 1
ATOM 1534 C CA . LEU A 1 199 ? -10.038 -10.190 24.910 1.00 89.62 199 LEU A CA 1
ATOM 1535 C C . LEU A 1 199 ? -10.003 -9.064 23.872 1.00 89.62 199 LEU A C 1
ATOM 1537 O O . LEU A 1 199 ? -9.458 -9.259 22.787 1.00 89.62 199 LEU A O 1
ATOM 1541 N N . LEU A 1 200 ? -10.502 -7.874 24.217 1.00 87.12 200 LEU A N 1
ATOM 1542 C CA . LEU A 1 200 ? -10.444 -6.700 23.346 1.00 87.12 200 LEU A CA 1
ATOM 1543 C C . LEU A 1 200 ? -8.997 -6.253 23.087 1.00 87.12 200 LEU A C 1
ATOM 1545 O O . LEU A 1 200 ? -8.653 -5.987 21.942 1.00 87.12 200 LEU A O 1
ATOM 1549 N N . ALA A 1 201 ? -8.124 -6.270 24.100 1.00 86.75 201 ALA A N 1
ATOM 1550 C CA . ALA A 1 201 ? -6.701 -5.949 23.945 1.00 86.75 201 ALA A CA 1
ATOM 1551 C C . ALA A 1 201 ? -5.914 -6.976 23.102 1.00 86.75 201 ALA A C 1
ATOM 1553 O O . ALA A 1 201 ? -4.858 -6.652 22.565 1.00 86.75 201 ALA A O 1
ATOM 1554 N N . LYS A 1 202 ? -6.410 -8.216 22.974 1.00 86.94 202 LYS A N 1
ATOM 1555 C CA . LYS A 1 202 ? -5.844 -9.240 22.076 1.00 86.94 202 LYS A CA 1
ATOM 1556 C C . LYS A 1 202 ? -6.349 -9.131 20.639 1.00 86.94 202 LYS A C 1
ATOM 1558 O O . LYS A 1 202 ? -5.760 -9.754 19.753 1.00 86.94 202 LYS A O 1
ATOM 1563 N N . ARG A 1 203 ? -7.434 -8.388 20.393 1.00 80.50 203 ARG A N 1
ATOM 1564 C CA . ARG A 1 203 ? -7.955 -8.175 19.043 1.00 80.50 203 ARG A CA 1
ATOM 1565 C C . ARG A 1 203 ? -6.932 -7.317 18.284 1.00 80.50 203 ARG A C 1
ATOM 1567 O O . ARG A 1 203 ? -6.658 -6.208 18.735 1.00 80.50 203 ARG A O 1
ATOM 1574 N N . PRO A 1 204 ? -6.354 -7.792 17.162 1.00 75.88 204 PRO A N 1
ATOM 1575 C CA . PRO A 1 204 ? -5.518 -6.932 16.333 1.00 75.88 204 PRO A CA 1
ATOM 1576 C C . PRO A 1 204 ? -6.370 -5.752 15.871 1.00 75.88 204 PRO A C 1
ATOM 1578 O O . PRO A 1 204 ? -7.521 -5.954 15.461 1.00 75.88 204 PRO A O 1
ATOM 1581 N N . GLN A 1 205 ? -5.826 -4.541 15.959 1.00 78.56 205 GLN A N 1
ATOM 1582 C CA . GLN A 1 205 ? -6.554 -3.350 15.545 1.00 78.56 205 GLN A CA 1
ATOM 1583 C C . GLN A 1 205 ? -6.860 -3.429 14.039 1.00 78.56 205 GLN A C 1
ATOM 1585 O O . GLN A 1 205 ? -6.154 -4.123 13.296 1.00 78.56 205 GLN A O 1
ATOM 1590 N N . PRO A 1 206 ? -7.904 -2.739 13.545 1.00 73.50 206 PRO A N 1
ATOM 1591 C CA . PRO A 1 206 ? -8.187 -2.686 12.110 1.00 73.50 206 PRO A CA 1
ATOM 1592 C C . PRO A 1 206 ? -6.968 -2.233 11.291 1.00 73.50 206 PRO A C 1
ATOM 1594 O O . PRO A 1 206 ? -6.724 -2.764 10.210 1.00 73.50 206 PRO A O 1
ATOM 1597 N N . GLU A 1 207 ? -6.165 -1.331 11.859 1.00 73.50 207 GLU A N 1
ATOM 1598 C CA . GLU A 1 207 ? -4.886 -0.854 11.325 1.00 73.50 207 GLU A CA 1
ATOM 1599 C C . GLU A 1 207 ? -3.847 -1.987 11.222 1.00 73.50 207 GLU A C 1
ATOM 1601 O O . GLU A 1 207 ? -3.329 -2.226 10.134 1.00 73.50 207 GLU A O 1
ATOM 1606 N N . ASP A 1 208 ? -3.635 -2.785 12.281 1.00 73.56 208 ASP A N 1
ATOM 1607 C CA . ASP A 1 208 ? -2.735 -3.958 12.252 1.00 73.56 208 ASP A CA 1
ATOM 1608 C C . ASP A 1 208 ? -3.129 -4.982 11.175 1.00 73.56 208 ASP A C 1
ATOM 1610 O O . ASP A 1 208 ? -2.282 -5.690 10.622 1.00 73.56 208 ASP A O 1
ATOM 1614 N N . LEU A 1 209 ? -4.433 -5.134 10.923 1.00 76.12 209 LEU A N 1
ATOM 1615 C CA . LEU A 1 209 ? -4.956 -6.043 9.904 1.00 76.12 209 LEU A CA 1
ATOM 1616 C C . LEU A 1 209 ? -4.766 -5.482 8.493 1.00 76.12 209 LEU A C 1
ATOM 1618 O O . LEU A 1 209 ? -4.398 -6.244 7.597 1.00 76.12 209 LEU A O 1
ATOM 1622 N N . ALA A 1 210 ? -4.975 -4.178 8.303 1.00 74.31 210 ALA A N 1
ATOM 1623 C CA . ALA A 1 210 ? -4.699 -3.491 7.046 1.00 74.31 210 ALA A CA 1
ATOM 1624 C C . ALA A 1 210 ? -3.199 -3.523 6.712 1.00 74.31 210 ALA A C 1
ATOM 1626 O O . ALA A 1 210 ? -2.835 -3.881 5.594 1.00 74.31 210 ALA A O 1
ATOM 1627 N N . ASP A 1 211 ? -2.324 -3.259 7.685 1.00 74.50 211 ASP A N 1
ATOM 1628 C CA . ASP A 1 211 ? -0.873 -3.316 7.492 1.00 74.50 211 ASP A CA 1
ATOM 1629 C C . ASP A 1 211 ? -0.367 -4.740 7.240 1.00 74.50 211 ASP A C 1
ATOM 1631 O O . ASP A 1 211 ? 0.510 -4.928 6.397 1.00 74.50 211 ASP A O 1
ATOM 1635 N N . LYS A 1 212 ? -0.936 -5.768 7.885 1.00 79.31 212 LYS A N 1
ATOM 1636 C CA . LYS A 1 212 ? -0.629 -7.171 7.547 1.00 79.31 212 LYS A CA 1
ATOM 1637 C C . LYS A 1 212 ? -1.064 -7.528 6.129 1.00 79.31 212 LYS A C 1
ATOM 1639 O O . LYS A 1 212 ? -0.268 -8.100 5.391 1.00 79.31 212 LYS A O 1
ATOM 1644 N N . ALA A 1 213 ? -2.276 -7.146 5.722 1.00 79.75 213 ALA A N 1
ATOM 1645 C CA . ALA A 1 213 ? -2.743 -7.364 4.354 1.00 79.75 213 ALA A CA 1
ATOM 1646 C C . ALA A 1 213 ? -1.836 -6.653 3.331 1.00 79.75 213 ALA A C 1
ATOM 1648 O O . ALA A 1 213 ? -1.399 -7.271 2.364 1.00 79.75 213 ALA A O 1
ATOM 1649 N N . ARG A 1 214 ? -1.457 -5.399 3.603 1.00 78.75 214 ARG A N 1
ATOM 1650 C CA . ARG A 1 214 ? -0.509 -4.607 2.803 1.00 78.75 214 ARG A CA 1
ATOM 1651 C C . ARG A 1 214 ? 0.897 -5.226 2.755 1.00 78.75 214 ARG A C 1
ATOM 1653 O O . ARG A 1 214 ? 1.599 -5.094 1.761 1.00 78.75 214 ARG A O 1
ATOM 1660 N N . GLN A 1 215 ? 1.335 -5.899 3.818 1.00 83.19 215 GLN A N 1
ATOM 1661 C CA . GLN A 1 215 ? 2.624 -6.600 3.864 1.00 83.19 215 GLN A CA 1
ATOM 1662 C C . GLN A 1 215 ? 2.616 -7.944 3.110 1.00 83.19 215 GLN A C 1
ATOM 1664 O O . GLN A 1 215 ? 3.683 -8.414 2.701 1.00 83.19 215 GLN A O 1
ATOM 1669 N N . GLU A 1 216 ? 1.446 -8.564 2.931 1.00 90.12 216 GLU A N 1
ATOM 1670 C CA . GLU A 1 216 ? 1.255 -9.842 2.228 1.00 90.12 216 GLU A CA 1
ATOM 1671 C C . GLU A 1 216 ? 0.877 -9.682 0.744 1.00 90.12 216 GLU A C 1
ATOM 1673 O O . GLU A 1 216 ? 1.263 -10.530 -0.064 1.00 90.12 216 GLU A O 1
ATOM 1678 N N . GLU A 1 217 ? 0.181 -8.601 0.372 1.00 94.50 217 GLU A N 1
ATOM 1679 C CA . GLU A 1 217 ? -0.070 -8.187 -1.016 1.00 94.50 217 GLU A CA 1
ATOM 1680 C C . GLU A 1 217 ? 1.259 -8.118 -1.793 1.00 94.50 217 GLU A C 1
ATOM 1682 O O . GLU A 1 217 ? 2.268 -7.634 -1.285 1.00 94.50 217 GLU A O 1
ATOM 1687 N N . PHE A 1 218 ? 1.274 -8.622 -3.028 1.00 96.44 218 PHE A N 1
ATOM 1688 C CA . PHE A 1 218 ? 2.437 -8.609 -3.919 1.00 96.44 218 PHE A CA 1
ATOM 1689 C C . PHE A 1 218 ? 2.229 -7.576 -5.027 1.00 96.44 218 PHE A C 1
ATOM 1691 O O . PHE A 1 218 ? 1.146 -7.494 -5.600 1.00 96.44 218 PHE A O 1
ATOM 1698 N N . ARG A 1 219 ? 3.277 -6.810 -5.349 1.00 95.25 219 ARG A N 1
ATOM 1699 C CA . ARG A 1 219 ? 3.261 -5.790 -6.405 1.00 95.25 219 ARG A CA 1
ATOM 1700 C C . ARG A 1 219 ? 4.355 -6.021 -7.424 1.00 95.25 219 ARG A C 1
ATOM 1702 O O . ARG A 1 219 ? 5.461 -6.420 -7.070 1.00 95.25 219 ARG A O 1
ATOM 1709 N N . GLU A 1 220 ? 4.047 -5.745 -8.680 1.00 94.06 220 GLU A N 1
ATOM 1710 C CA . GLU A 1 220 ? 4.968 -5.916 -9.799 1.00 94.06 220 GLU A CA 1
ATOM 1711 C C . GLU A 1 220 ? 6.233 -5.053 -9.653 1.00 94.06 220 GLU A C 1
ATOM 1713 O O . GLU A 1 220 ? 6.179 -3.903 -9.217 1.00 94.06 220 GLU A O 1
ATOM 1718 N N . VAL A 1 221 ? 7.388 -5.611 -10.023 1.00 90.25 221 VAL A N 1
ATOM 1719 C CA . VAL A 1 221 ? 8.664 -4.886 -10.064 1.00 90.25 221 VAL A CA 1
ATOM 1720 C C . VAL A 1 221 ? 8.761 -4.146 -11.411 1.00 90.25 221 VAL A C 1
ATOM 1722 O O . VAL A 1 221 ? 8.950 -4.812 -12.429 1.00 90.25 221 VAL A O 1
ATOM 1725 N N . PRO A 1 222 ? 8.719 -2.796 -11.471 1.00 84.62 222 PRO A N 1
ATOM 1726 C CA . PRO A 1 222 ? 8.469 -2.067 -12.728 1.00 84.62 222 PRO A CA 1
ATOM 1727 C C . PRO A 1 222 ? 9.462 -2.316 -13.874 1.00 84.62 222 PRO A C 1
ATOM 1729 O O . PRO A 1 222 ? 9.101 -2.232 -15.041 1.00 84.62 222 PRO A O 1
ATOM 1732 N N . PHE A 1 223 ? 10.724 -2.627 -13.563 1.00 81.06 223 PHE A N 1
ATOM 1733 C CA . PHE A 1 223 ? 11.769 -2.917 -14.558 1.00 81.06 223 PHE A CA 1
ATOM 1734 C C . PHE A 1 223 ? 11.946 -4.419 -14.847 1.00 81.06 223 PHE A C 1
ATOM 1736 O O . PHE A 1 223 ? 12.820 -4.809 -15.622 1.00 81.06 223 PHE A O 1
ATOM 1743 N N . ALA A 1 224 ? 11.179 -5.276 -14.173 1.00 88.62 224 ALA A N 1
ATOM 1744 C CA . ALA A 1 224 ? 11.254 -6.726 -14.282 1.00 88.62 224 ALA A CA 1
ATOM 1745 C C . ALA A 1 224 ? 9.857 -7.340 -14.029 1.00 88.62 224 ALA A C 1
ATOM 1747 O O . ALA A 1 224 ? 9.685 -8.060 -13.046 1.00 88.62 224 ALA A O 1
ATOM 1748 N N . PRO A 1 225 ? 8.867 -7.071 -14.907 1.00 89.88 225 PRO A N 1
ATOM 1749 C CA . PRO A 1 225 ? 7.434 -7.293 -14.650 1.00 89.88 225 PRO A CA 1
ATOM 1750 C C . PRO A 1 225 ? 7.022 -8.765 -14.481 1.00 89.88 225 PRO A C 1
ATOM 1752 O O . PRO A 1 225 ? 5.947 -9.077 -13.980 1.00 89.88 225 PRO A O 1
ATOM 1755 N N . VAL A 1 226 ? 7.907 -9.699 -14.839 1.00 93.38 226 VAL A N 1
ATOM 1756 C CA . VAL A 1 226 ? 7.763 -11.130 -14.526 1.00 93.38 226 VAL A CA 1
ATOM 1757 C C . VAL A 1 226 ? 7.948 -11.444 -13.031 1.00 93.38 226 VAL A C 1
ATOM 1759 O O . VAL A 1 226 ? 7.726 -12.582 -12.621 1.00 93.38 226 VAL A O 1
ATOM 1762 N N . TYR A 1 227 ? 8.350 -10.469 -12.210 1.00 95.88 227 TYR A N 1
ATOM 1763 C CA . TYR A 1 227 ? 8.519 -10.600 -10.765 1.00 95.88 227 TYR A CA 1
ATOM 1764 C C . TYR A 1 227 ? 7.618 -9.649 -9.986 1.00 95.88 227 TYR A C 1
ATOM 1766 O O . TYR A 1 227 ? 7.382 -8.508 -10.381 1.00 95.88 227 TYR A O 1
ATOM 1774 N N . GLU A 1 228 ? 7.218 -10.103 -8.804 1.00 97.00 228 GLU A N 1
ATOM 1775 C CA . GLU A 1 228 ? 6.487 -9.307 -7.826 1.00 97.00 228 GLU A CA 1
ATOM 1776 C C . GLU A 1 228 ? 7.208 -9.319 -6.474 1.00 97.00 228 GLU A C 1
ATOM 1778 O O . GLU A 1 228 ? 7.895 -10.283 -6.128 1.00 97.00 228 GLU A O 1
ATOM 1783 N N . VAL A 1 229 ? 7.021 -8.263 -5.686 1.00 97.12 229 VAL A N 1
ATOM 1784 C CA . VAL A 1 229 ? 7.570 -8.092 -4.339 1.00 97.12 229 VAL A CA 1
ATOM 1785 C C . VAL A 1 229 ? 6.478 -7.631 -3.372 1.00 97.12 229 VAL A C 1
ATOM 1787 O O . VAL A 1 229 ? 5.713 -6.715 -3.679 1.00 97.12 229 VAL A O 1
ATOM 1790 N N . ASN A 1 230 ? 6.396 -8.256 -2.197 1.00 97.12 230 ASN A N 1
ATOM 1791 C CA . ASN A 1 230 ? 5.455 -7.853 -1.148 1.00 97.12 230 ASN A CA 1
ATOM 1792 C C . ASN A 1 230 ? 6.071 -6.876 -0.139 1.00 97.12 230 ASN A C 1
ATOM 1794 O O . ASN A 1 230 ? 7.292 -6.701 -0.077 1.00 97.12 230 ASN A O 1
ATOM 1798 N N . GLY A 1 231 ? 5.226 -6.262 0.693 1.00 94.50 231 GLY A N 1
ATOM 1799 C CA . GLY A 1 231 ? 5.666 -5.338 1.741 1.00 94.50 231 GLY A CA 1
ATOM 1800 C C . GLY A 1 231 ? 6.545 -5.976 2.831 1.00 94.50 231 GLY A C 1
ATOM 1801 O O . GLY A 1 231 ? 7.118 -5.248 3.635 1.00 94.50 231 GLY A O 1
ATOM 1802 N N . ASN A 1 232 ? 6.697 -7.305 2.860 1.00 95.62 232 ASN A N 1
ATOM 1803 C CA . ASN A 1 232 ? 7.639 -8.030 3.723 1.00 95.62 232 ASN A CA 1
ATOM 1804 C C . ASN A 1 232 ? 9.034 -8.256 3.099 1.00 95.62 232 ASN A C 1
ATOM 1806 O O . ASN A 1 232 ? 9.919 -8.775 3.779 1.00 95.62 232 ASN A O 1
ATOM 1810 N N . GLY A 1 233 ? 9.251 -7.917 1.823 1.00 95.81 233 GLY A N 1
ATOM 1811 C CA . GLY A 1 233 ? 10.513 -8.192 1.123 1.00 95.81 233 GLY A CA 1
ATOM 1812 C C . GLY A 1 233 ? 10.651 -9.609 0.564 1.00 95.81 233 GLY A C 1
ATOM 1813 O O . GLY A 1 233 ? 11.742 -10.005 0.157 1.00 95.81 233 GLY A O 1
ATOM 1814 N N . SER A 1 234 ? 9.560 -10.372 0.484 1.00 97.00 234 SER A N 1
ATOM 1815 C CA . SER A 1 234 ? 9.530 -11.600 -0.317 1.00 97.00 234 SER A CA 1
ATOM 1816 C C . SER A 1 234 ? 9.378 -11.237 -1.792 1.00 97.00 234 SER A C 1
ATOM 1818 O O . SER A 1 234 ? 8.501 -10.451 -2.145 1.00 97.00 234 SER A O 1
ATOM 1820 N N . VAL A 1 235 ? 10.206 -11.826 -2.654 1.00 97.19 235 VAL A N 1
ATOM 1821 C CA . VAL A 1 235 ? 10.159 -11.632 -4.113 1.00 97.19 235 VAL A CA 1
ATOM 1822 C C . VAL A 1 235 ? 9.767 -12.953 -4.762 1.00 97.19 235 VAL A C 1
ATOM 1824 O O . VAL A 1 235 ? 10.339 -13.983 -4.413 1.00 97.19 235 VAL A O 1
ATOM 1827 N N . ARG A 1 236 ? 8.818 -12.950 -5.700 1.00 97.31 236 ARG A N 1
ATOM 1828 C CA . ARG A 1 236 ? 8.352 -14.155 -6.407 1.00 97.31 236 ARG A CA 1
ATOM 1829 C C . ARG A 1 236 ? 8.310 -13.958 -7.916 1.00 97.31 236 ARG A C 1
ATOM 1831 O O . ARG A 1 236 ? 8.183 -12.830 -8.385 1.00 97.31 236 ARG A O 1
ATOM 1838 N N . LEU A 1 237 ? 8.388 -15.050 -8.675 1.00 96.00 237 LEU A N 1
ATOM 1839 C CA . LEU A 1 237 ? 8.032 -15.046 -10.096 1.00 96.00 237 LEU A CA 1
ATOM 1840 C C . LEU A 1 237 ? 6.500 -15.013 -10.220 1.00 96.00 237 LEU A C 1
ATOM 1842 O O . LEU A 1 237 ? 5.828 -15.854 -9.626 1.00 96.00 237 LEU A O 1
ATOM 1846 N N . LYS A 1 238 ? 5.965 -14.061 -10.987 1.00 94.75 238 LYS A N 1
ATOM 1847 C CA . LYS A 1 238 ? 4.524 -13.818 -11.159 1.00 94.75 238 LYS A CA 1
ATOM 1848 C C . LYS A 1 238 ? 3.797 -15.036 -11.736 1.00 94.75 238 LYS A C 1
ATOM 1850 O O . LYS A 1 238 ? 2.807 -15.484 -11.177 1.00 94.75 238 LYS A O 1
ATOM 1855 N N . GLU A 1 239 ? 4.368 -15.615 -12.790 1.00 93.69 239 GLU A N 1
ATOM 1856 C CA . GLU A 1 239 ? 3.828 -16.755 -13.548 1.00 93.69 239 GLU A CA 1
ATOM 1857 C C . GLU A 1 239 ? 3.659 -18.039 -12.717 1.00 93.69 239 GLU A C 1
ATOM 1859 O O . GLU A 1 239 ? 2.670 -18.742 -12.865 1.00 93.69 239 GLU A O 1
ATOM 1864 N N . THR A 1 240 ? 4.604 -18.351 -11.823 1.00 95.19 240 THR A N 1
ATOM 1865 C CA . THR A 1 240 ? 4.595 -19.617 -11.052 1.00 95.19 240 THR A CA 1
ATOM 1866 C C . THR A 1 240 ? 4.260 -19.433 -9.573 1.00 95.19 240 THR A C 1
ATOM 1868 O O . THR A 1 240 ? 4.263 -20.398 -8.810 1.00 95.19 240 THR A O 1
ATOM 1871 N N . GLY A 1 241 ? 4.099 -18.188 -9.115 1.00 94.44 241 GLY A N 1
ATOM 1872 C CA . GLY A 1 241 ? 4.026 -17.832 -7.696 1.00 94.44 241 GLY A CA 1
ATOM 1873 C C . GLY A 1 241 ? 5.283 -18.166 -6.872 1.00 94.44 241 GLY A C 1
ATOM 1874 O O . GLY A 1 241 ? 5.311 -17.878 -5.673 1.00 94.44 241 GLY A O 1
ATOM 1875 N N . LYS A 1 242 ? 6.328 -18.765 -7.468 1.00 96.44 242 LYS A N 1
ATOM 1876 C CA . LYS A 1 242 ? 7.500 -19.273 -6.745 1.00 96.44 242 LYS A CA 1
ATOM 1877 C C . LYS A 1 242 ? 8.305 -18.126 -6.137 1.00 96.44 242 LYS A C 1
ATOM 1879 O O . LYS A 1 242 ? 8.873 -17.306 -6.861 1.00 96.44 242 LYS A O 1
ATOM 1884 N N . VAL A 1 243 ? 8.401 -18.119 -4.808 1.00 96.62 243 VAL A N 1
ATOM 1885 C CA . VAL A 1 243 ? 9.292 -17.227 -4.054 1.00 96.62 243 VAL A CA 1
ATOM 1886 C C . VAL A 1 243 ? 10.749 -17.550 -4.397 1.00 96.62 243 VAL A C 1
ATOM 1888 O O . VAL A 1 243 ? 11.136 -18.716 -4.488 1.00 96.62 243 VAL A O 1
ATOM 1891 N N . LEU A 1 244 ? 11.543 -16.510 -4.632 1.00 96.12 244 LEU A N 1
ATOM 1892 C CA . LEU A 1 244 ? 12.964 -16.605 -4.934 1.00 96.12 244 LEU A CA 1
ATOM 1893 C C . LEU A 1 244 ? 13.785 -16.649 -3.648 1.00 96.12 244 LEU A C 1
ATOM 1895 O O . LEU A 1 244 ? 13.564 -15.853 -2.734 1.00 96.12 244 LEU A O 1
ATOM 1899 N N . ASP A 1 245 ? 14.791 -17.517 -3.624 1.00 95.81 245 ASP A N 1
ATOM 1900 C CA . ASP A 1 245 ? 15.758 -17.560 -2.535 1.00 95.81 245 ASP A CA 1
ATOM 1901 C C . ASP A 1 245 ? 16.601 -16.277 -2.495 1.00 95.81 245 ASP A C 1
ATOM 1903 O O . ASP A 1 245 ? 17.088 -15.778 -3.519 1.00 95.81 245 ASP A O 1
ATOM 1907 N N . LEU A 1 246 ? 16.802 -15.754 -1.285 1.00 93.25 246 LEU A N 1
ATOM 1908 C CA . LEU A 1 246 ? 17.739 -14.661 -1.053 1.00 93.25 246 LEU A CA 1
ATOM 1909 C C . LEU A 1 246 ? 19.176 -15.164 -1.210 1.00 93.25 246 LEU A C 1
ATOM 1911 O O . LEU A 1 246 ? 19.517 -16.282 -0.823 1.00 93.25 246 LEU A O 1
ATOM 1915 N N . MET A 1 247 ? 20.044 -14.315 -1.753 1.00 90.50 247 MET A N 1
ATOM 1916 C CA . MET A 1 247 ? 21.460 -14.639 -1.881 1.00 90.50 247 MET A CA 1
ATOM 1917 C C . MET A 1 247 ? 22.109 -14.813 -0.495 1.00 90.50 247 MET A C 1
ATOM 1919 O O . MET A 1 247 ? 21.804 -14.041 0.420 1.00 90.50 247 MET A O 1
ATOM 1923 N N . PRO A 1 248 ? 23.028 -15.787 -0.320 1.00 87.00 248 PRO A N 1
ATOM 1924 C CA . PRO A 1 248 ? 23.724 -15.988 0.947 1.00 87.00 248 PRO A CA 1
ATOM 1925 C C . PRO A 1 248 ? 24.447 -14.720 1.404 1.00 87.00 248 PRO A C 1
ATOM 1927 O O . PRO A 1 248 ? 25.104 -14.067 0.595 1.00 87.00 248 PRO A O 1
ATOM 1930 N N . ARG A 1 249 ? 24.411 -14.417 2.711 1.00 83.31 249 ARG A N 1
ATOM 1931 C CA . ARG A 1 249 ? 25.038 -13.208 3.289 1.00 83.31 249 ARG A CA 1
ATOM 1932 C C . ARG A 1 249 ? 26.505 -13.026 2.872 1.00 83.31 249 ARG A C 1
ATOM 1934 O O . ARG A 1 249 ? 26.923 -11.914 2.583 1.00 83.31 249 ARG A O 1
ATOM 1941 N N . ALA A 1 250 ? 27.262 -14.121 2.759 1.00 81.50 250 ALA A N 1
ATOM 1942 C CA . ALA A 1 250 ? 28.663 -14.113 2.323 1.00 81.50 250 ALA A CA 1
ATOM 1943 C C . ALA A 1 250 ? 28.886 -13.598 0.880 1.00 81.50 250 ALA A C 1
ATOM 1945 O O . ALA A 1 250 ? 29.991 -13.179 0.545 1.00 81.50 250 ALA A O 1
ATOM 1946 N N . ALA A 1 251 ? 27.857 -13.606 0.025 1.00 79.62 251 ALA A N 1
ATOM 1947 C CA . ALA A 1 251 ? 27.913 -13.036 -1.323 1.00 79.62 251 ALA A CA 1
ATOM 1948 C C . ALA A 1 251 ? 27.605 -11.522 -1.355 1.00 79.62 251 ALA A C 1
ATOM 1950 O O . ALA A 1 251 ? 27.868 -10.864 -2.364 1.00 79.62 251 ALA A O 1
ATOM 1951 N N . CYS A 1 252 ? 27.072 -10.958 -0.267 1.00 83.44 252 CYS A N 1
ATOM 1952 C CA . CYS A 1 252 ? 26.593 -9.580 -0.178 1.00 83.44 252 CYS A CA 1
ATOM 1953 C C . CYS A 1 252 ? 27.626 -8.683 0.528 1.00 83.44 252 CYS A C 1
ATOM 1955 O O . CYS A 1 252 ? 27.567 -8.469 1.738 1.00 83.44 252 CYS A O 1
ATOM 1957 N N . ARG A 1 253 ? 28.599 -8.159 -0.232 1.00 81.50 253 ARG A N 1
ATOM 1958 C CA . ARG A 1 253 ? 29.757 -7.406 0.305 1.00 81.50 253 ARG A CA 1
ATOM 1959 C C . ARG A 1 253 ? 29.413 -6.114 1.062 1.00 81.50 253 ARG A C 1
ATOM 1961 O O . ARG A 1 253 ? 30.243 -5.627 1.817 1.00 81.50 253 ARG A O 1
ATOM 1968 N N . ASP A 1 254 ? 28.233 -5.553 0.834 1.00 82.75 254 ASP A N 1
ATOM 1969 C CA . ASP A 1 254 ? 27.702 -4.341 1.471 1.00 82.75 254 ASP A CA 1
ATOM 1970 C C . ASP A 1 254 ? 26.772 -4.644 2.664 1.00 82.75 254 ASP A C 1
ATOM 1972 O O . ASP A 1 254 ? 26.187 -3.730 3.238 1.00 82.75 254 ASP A O 1
ATOM 1976 N N . GLY A 1 255 ? 26.611 -5.921 3.029 1.00 87.62 255 GLY A N 1
ATOM 1977 C CA . GLY A 1 255 ? 25.809 -6.360 4.169 1.00 87.62 255 GLY A CA 1
ATOM 1978 C C . GLY A 1 255 ? 24.295 -6.407 3.940 1.00 87.62 255 GLY A C 1
ATOM 1979 O O . GLY A 1 255 ? 23.581 -6.746 4.880 1.00 87.62 255 GLY A O 1
ATOM 1980 N N . HIS A 1 256 ? 23.789 -6.113 2.738 1.00 89.25 256 HIS A N 1
ATOM 1981 C CA . HIS A 1 256 ? 22.347 -6.093 2.450 1.00 89.25 256 HIS A CA 1
ATOM 1982 C C . HIS A 1 256 ? 21.805 -7.417 1.884 1.00 89.25 256 HIS A C 1
ATOM 1984 O O . HIS A 1 256 ? 22.539 -8.237 1.337 1.00 89.25 256 HIS A O 1
ATOM 1990 N N . ALA A 1 257 ? 20.490 -7.634 1.980 1.00 91.81 257 ALA A N 1
ATOM 1991 C CA . ALA A 1 257 ? 19.829 -8.762 1.321 1.00 91.81 257 ALA A CA 1
ATOM 1992 C C . ALA A 1 257 ? 19.699 -8.527 -0.197 1.00 91.81 257 ALA A C 1
ATOM 1994 O O . ALA A 1 257 ? 19.199 -7.482 -0.619 1.00 91.81 257 ALA A O 1
ATOM 1995 N N . TYR A 1 258 ? 20.087 -9.512 -1.014 1.00 93.19 258 TYR A N 1
ATOM 1996 C CA . TYR A 1 258 ? 19.985 -9.466 -2.479 1.00 93.19 258 TYR A CA 1
ATOM 1997 C C . TYR A 1 258 ? 19.170 -10.627 -3.038 1.00 93.19 258 TYR A C 1
ATOM 1999 O O . TYR A 1 258 ? 19.177 -11.726 -2.490 1.00 93.19 258 TYR A O 1
ATOM 2007 N N . VAL A 1 259 ? 18.544 -10.396 -4.189 1.00 95.12 259 VAL A N 1
ATOM 2008 C CA . VAL A 1 259 ? 17.923 -11.428 -5.028 1.00 95.12 259 VAL A CA 1
ATOM 2009 C C . VAL A 1 259 ? 18.476 -11.344 -6.454 1.00 95.12 259 VAL A C 1
ATOM 2011 O O . VAL A 1 259 ? 18.882 -10.271 -6.917 1.00 95.12 259 VAL A O 1
ATOM 2014 N N . ARG A 1 260 ? 18.508 -12.480 -7.160 1.00 94.12 260 ARG A N 1
ATOM 2015 C CA . ARG A 1 260 ? 18.920 -12.568 -8.567 1.00 94.12 260 ARG A CA 1
ATOM 2016 C C . ARG A 1 260 ? 17.687 -12.657 -9.468 1.00 94.12 260 ARG A C 1
ATOM 2018 O O . ARG A 1 260 ? 17.027 -13.688 -9.511 1.00 94.12 260 ARG A O 1
ATOM 2025 N N . LEU A 1 261 ? 17.420 -11.596 -10.223 1.00 92.69 261 LEU A N 1
ATOM 2026 C CA . LEU A 1 261 ? 16.318 -11.518 -11.184 1.00 92.69 261 LEU A CA 1
ATOM 2027 C C . LEU A 1 261 ? 16.833 -11.863 -12.586 1.00 92.69 261 LEU A C 1
ATOM 2029 O O . LEU A 1 261 ? 17.912 -11.406 -12.963 1.00 92.69 261 LEU A O 1
ATOM 2033 N N . LYS A 1 262 ? 16.089 -12.648 -13.368 1.00 90.19 262 LYS A N 1
ATOM 2034 C CA . LYS A 1 262 ? 16.339 -12.845 -14.803 1.00 90.19 262 LYS A CA 1
ATOM 2035 C C . LYS A 1 262 ? 15.529 -11.806 -15.573 1.00 90.19 262 LYS A C 1
ATOM 2037 O O . LYS A 1 262 ? 14.306 -11.886 -15.608 1.00 90.19 262 LYS A O 1
ATOM 2042 N N . LEU A 1 263 ? 16.193 -10.825 -16.176 1.00 84.00 263 LEU A N 1
ATOM 2043 C CA . LEU A 1 263 ? 15.517 -9.889 -17.069 1.00 84.00 263 LEU A CA 1
ATOM 2044 C C . LEU A 1 263 ? 15.044 -10.637 -18.320 1.00 84.00 263 LEU A C 1
ATOM 2046 O O . LEU A 1 263 ? 15.759 -11.494 -18.848 1.00 84.00 263 LEU A O 1
ATOM 2050 N N . GLY A 1 264 ? 13.836 -10.308 -18.775 1.00 74.62 264 GLY A N 1
ATOM 2051 C CA . GLY A 1 264 ? 13.224 -10.933 -19.943 1.00 74.62 264 GLY A CA 1
ATOM 2052 C C . GLY A 1 264 ? 13.958 -10.640 -21.262 1.00 74.62 264 GLY A C 1
ATOM 2053 O O . GLY A 1 264 ? 15.006 -9.968 -21.291 1.00 74.62 264 GLY A O 1
ATOM 2054 N N . PRO A 1 265 ? 13.411 -11.138 -22.384 1.00 71.19 265 PRO A N 1
ATOM 2055 C CA . PRO A 1 265 ? 13.832 -10.724 -23.716 1.00 71.19 265 PRO A CA 1
ATOM 2056 C C . PRO A 1 265 ? 13.816 -9.187 -23.846 1.00 71.19 265 PRO A C 1
ATOM 2058 O O . PRO A 1 265 ? 12.945 -8.540 -23.270 1.00 71.19 265 PRO A O 1
ATOM 2061 N N . PRO A 1 266 ? 14.776 -8.576 -24.564 1.00 67.88 266 PRO A N 1
ATOM 2062 C CA . PRO A 1 266 ? 15.812 -9.221 -25.372 1.00 67.88 266 PRO A CA 1
ATOM 2063 C C . PRO A 1 266 ? 17.070 -9.622 -24.583 1.00 67.88 266 PRO A C 1
ATOM 2065 O O . PRO A 1 266 ? 17.955 -10.261 -25.141 1.00 67.88 266 PRO A O 1
ATOM 2068 N N . THR A 1 267 ? 17.210 -9.227 -23.313 1.00 67.81 267 THR A N 1
ATOM 2069 C CA . THR A 1 267 ? 18.522 -9.300 -22.647 1.00 67.81 267 THR A CA 1
ATOM 2070 C C . THR A 1 267 ? 18.876 -10.686 -22.115 1.00 67.81 267 THR A C 1
ATOM 2072 O O . THR A 1 267 ? 20.050 -11.044 -22.163 1.00 67.81 267 THR A O 1
ATOM 2075 N N . ASN A 1 268 ? 17.907 -11.446 -21.579 1.00 77.50 268 ASN A N 1
ATOM 2076 C CA . ASN A 1 268 ? 18.140 -12.715 -20.863 1.00 77.50 268 ASN A CA 1
ATOM 2077 C C . ASN A 1 268 ? 19.205 -12.631 -19.738 1.00 77.50 268 ASN A C 1
ATOM 2079 O O . ASN A 1 268 ? 19.720 -13.653 -19.279 1.00 77.50 268 ASN A O 1
ATOM 2083 N N . LYS A 1 269 ? 19.552 -11.421 -19.276 1.00 84.62 269 LYS A N 1
ATOM 2084 C CA . LYS A 1 269 ? 20.623 -11.195 -18.296 1.00 84.62 269 LYS A CA 1
ATOM 2085 C C . LYS A 1 269 ? 20.106 -11.385 -16.878 1.00 84.62 269 LYS A C 1
ATOM 2087 O O . LYS A 1 269 ? 19.032 -10.907 -16.523 1.00 84.62 269 LYS A O 1
ATOM 2092 N N . HIS A 1 270 ? 20.922 -12.007 -16.035 1.00 87.12 270 HIS A N 1
ATOM 2093 C CA . HIS A 1 270 ? 20.683 -12.008 -14.599 1.00 87.12 270 HIS A CA 1
ATOM 2094 C C . HIS A 1 270 ? 21.219 -10.718 -13.969 1.00 87.12 270 HIS A C 1
ATOM 2096 O O . HIS A 1 270 ? 22.387 -10.377 -14.150 1.00 87.12 270 HIS A O 1
ATOM 2102 N N . VAL A 1 271 ? 20.383 -10.025 -13.195 1.00 87.44 271 VAL A N 1
ATOM 2103 C CA . VAL A 1 271 ? 20.764 -8.846 -12.407 1.00 87.44 271 VAL A CA 1
ATOM 2104 C C . VAL A 1 271 ? 20.579 -9.121 -10.919 1.00 87.44 271 VAL A C 1
ATOM 2106 O O . VAL A 1 271 ? 19.600 -9.735 -10.500 1.00 87.44 271 VAL A O 1
ATOM 2109 N N . MET A 1 272 ? 21.528 -8.661 -10.105 1.00 89.62 272 MET A N 1
ATOM 2110 C CA . MET A 1 272 ? 21.422 -8.710 -8.644 1.00 89.62 272 MET A CA 1
ATOM 2111 C C . MET A 1 272 ? 20.816 -7.398 -8.149 1.00 89.62 272 MET A C 1
ATOM 2113 O O . MET A 1 272 ? 21.263 -6.319 -8.551 1.00 89.62 272 MET A O 1
ATOM 2117 N N . ARG A 1 273 ? 19.785 -7.465 -7.307 1.00 89.62 273 ARG A N 1
ATOM 2118 C CA . ARG A 1 273 ? 19.096 -6.282 -6.769 1.00 89.62 273 ARG A CA 1
ATOM 2119 C C . ARG A 1 273 ? 18.889 -6.427 -5.266 1.00 89.62 273 ARG A C 1
ATOM 2121 O O . ARG A 1 273 ? 18.514 -7.501 -4.801 1.00 89.62 273 ARG A O 1
ATOM 2128 N N . ALA A 1 274 ? 19.153 -5.349 -4.528 1.00 91.94 274 ALA A N 1
ATOM 2129 C CA . ALA A 1 274 ? 18.929 -5.300 -3.089 1.00 91.94 274 ALA A CA 1
ATOM 2130 C C . ALA A 1 274 ? 17.421 -5.322 -2.805 1.00 91.94 274 ALA A C 1
ATOM 2132 O O . ALA A 1 274 ? 16.678 -4.537 -3.401 1.00 91.94 274 ALA A O 1
ATOM 2133 N N . VAL A 1 275 ? 16.975 -6.188 -1.896 1.00 94.56 275 VAL A N 1
ATOM 2134 C CA . VAL A 1 275 ? 15.546 -6.415 -1.616 1.00 94.56 275 VAL A CA 1
ATOM 2135 C C . VAL A 1 275 ? 14.859 -5.121 -1.178 1.00 94.56 275 VAL A C 1
ATOM 2137 O O . VAL A 1 275 ? 13.839 -4.762 -1.762 1.00 94.56 275 VAL A O 1
ATOM 2140 N N . ARG A 1 276 ? 15.470 -4.347 -0.268 1.00 93.81 276 ARG A N 1
ATOM 2141 C CA . ARG A 1 276 ? 14.973 -3.029 0.164 1.00 93.81 276 ARG A CA 1
ATOM 2142 C C . ARG A 1 276 ? 14.643 -2.087 -0.995 1.00 93.81 276 ARG A C 1
ATOM 2144 O O . ARG A 1 276 ? 13.698 -1.320 -0.897 1.00 93.81 276 ARG A O 1
ATOM 2151 N N . ASN A 1 277 ? 15.401 -2.136 -2.095 1.00 91.50 277 ASN A N 1
ATOM 2152 C CA . ASN A 1 277 ? 15.175 -1.248 -3.233 1.00 91.50 277 ASN A CA 1
ATOM 2153 C C . ASN A 1 277 ? 13.947 -1.704 -4.031 1.00 91.50 277 ASN A C 1
ATOM 2155 O O . ASN A 1 277 ? 13.190 -0.862 -4.497 1.00 91.50 277 ASN A O 1
ATOM 2159 N N . LEU A 1 278 ? 13.737 -3.020 -4.160 1.00 92.81 278 LEU A N 1
ATOM 2160 C CA . LEU A 1 278 ? 12.544 -3.588 -4.793 1.00 92.81 278 LEU A CA 1
ATOM 2161 C C . LEU A 1 278 ? 11.291 -3.242 -3.982 1.00 92.81 278 LEU A C 1
ATOM 2163 O O . LEU A 1 278 ? 10.327 -2.725 -4.542 1.00 92.81 278 LEU A O 1
ATOM 2167 N N . VAL A 1 279 ? 11.340 -3.456 -2.661 1.00 93.88 279 VAL A N 1
ATOM 2168 C CA . VAL A 1 279 ? 10.245 -3.099 -1.747 1.00 93.88 279 VAL A CA 1
ATOM 2169 C C . VAL A 1 279 ? 9.978 -1.600 -1.806 1.00 93.88 279 VAL A C 1
ATOM 2171 O O . VAL A 1 279 ? 8.845 -1.201 -2.038 1.00 93.88 279 VAL A O 1
ATOM 2174 N N . ALA A 1 280 ? 11.009 -0.759 -1.673 1.00 90.69 280 ALA A N 1
ATOM 2175 C CA . ALA A 1 280 ? 10.848 0.688 -1.735 1.00 90.69 280 ALA A CA 1
ATOM 2176 C C . ALA A 1 280 ? 10.156 1.133 -3.031 1.00 90.69 280 ALA A C 1
ATOM 2178 O O . ALA A 1 280 ? 9.134 1.802 -2.941 1.00 90.69 280 ALA A O 1
ATOM 2179 N N . ILE A 1 281 ? 10.644 0.713 -4.208 1.00 88.81 281 ILE A N 1
ATOM 2180 C CA . ILE A 1 281 ? 10.050 1.076 -5.509 1.00 88.81 281 ILE A CA 1
ATOM 2181 C C . ILE A 1 281 ? 8.555 0.729 -5.585 1.00 88.81 281 ILE A C 1
ATOM 2183 O O . ILE A 1 281 ? 7.781 1.527 -6.107 1.00 88.81 281 ILE A O 1
ATOM 2187 N N . ALA A 1 282 ? 8.157 -0.451 -5.105 1.00 90.38 282 ALA A N 1
ATOM 2188 C CA . ALA A 1 282 ? 6.786 -0.944 -5.239 1.00 90.38 282 ALA A CA 1
ATOM 2189 C C . ALA A 1 282 ? 5.821 -0.430 -4.145 1.00 90.38 282 ALA A C 1
ATOM 2191 O O . ALA A 1 282 ? 4.599 -0.451 -4.333 1.00 90.38 282 ALA A O 1
ATOM 2192 N N . TRP A 1 283 ? 6.347 0.021 -2.999 1.00 91.31 283 TRP A N 1
ATOM 2193 C CA . TRP A 1 283 ? 5.553 0.250 -1.784 1.00 91.31 283 TRP A CA 1
ATOM 2194 C C . TRP A 1 283 ? 5.664 1.633 -1.147 1.00 91.31 283 TRP A C 1
ATOM 2196 O O . TRP A 1 283 ? 4.731 2.035 -0.442 1.00 91.31 283 TRP A O 1
ATOM 2206 N N . LEU A 1 284 ? 6.772 2.347 -1.359 1.00 88.88 284 LEU A N 1
ATOM 2207 C CA . LEU A 1 284 ? 6.961 3.701 -0.847 1.00 88.88 284 LEU A CA 1
ATOM 2208 C C . LEU A 1 284 ? 6.574 4.728 -1.924 1.00 88.88 284 LEU A C 1
ATOM 2210 O O . LEU A 1 284 ? 7.002 4.597 -3.075 1.00 88.88 284 LEU A O 1
ATOM 2214 N N . PRO A 1 285 ? 5.803 5.777 -1.578 1.00 82.31 285 PRO A N 1
ATOM 2215 C CA . PRO A 1 285 ? 5.463 6.830 -2.526 1.00 82.31 285 PRO A CA 1
ATOM 2216 C C . PRO A 1 285 ? 6.736 7.501 -3.056 1.00 82.31 285 PRO A C 1
ATOM 2218 O O . PRO A 1 285 ? 7.707 7.686 -2.322 1.00 82.31 285 PRO A O 1
ATOM 2221 N N . ASN A 1 286 ? 6.730 7.854 -4.343 1.00 78.44 286 ASN A N 1
ATOM 2222 C CA . ASN A 1 286 ? 7.828 8.500 -5.080 1.00 78.44 286 ASN A CA 1
ATOM 2223 C C . ASN A 1 286 ? 9.139 7.693 -5.208 1.00 78.44 286 ASN A C 1
ATOM 2225 O O . ASN A 1 286 ? 10.008 8.075 -5.991 1.00 78.44 286 ASN A O 1
ATOM 2229 N N . ALA A 1 287 ? 9.298 6.552 -4.531 1.00 78.19 287 ALA A N 1
ATOM 2230 C CA . ALA A 1 287 ? 10.548 5.789 -4.537 1.00 78.19 287 ALA A CA 1
ATOM 2231 C C . ALA A 1 287 ? 10.950 5.260 -5.924 1.00 78.19 287 ALA A C 1
ATOM 2233 O O . ALA A 1 287 ? 12.141 5.208 -6.231 1.00 78.19 287 ALA A O 1
ATOM 2234 N N . SER A 1 288 ? 9.975 4.919 -6.771 1.00 70.50 288 SER A N 1
ATOM 2235 C CA . SER A 1 288 ? 10.186 4.546 -8.177 1.00 70.50 288 SER A CA 1
ATOM 2236 C C . SER A 1 288 ? 10.887 5.640 -8.993 1.00 70.50 288 SER A C 1
ATOM 2238 O O . SER A 1 288 ? 11.715 5.326 -9.840 1.00 70.50 288 SER A O 1
ATOM 2240 N N . MET A 1 289 ? 10.601 6.912 -8.699 1.00 64.88 289 MET A N 1
ATOM 2241 C CA . MET A 1 289 ? 11.203 8.080 -9.349 1.00 64.88 289 MET A CA 1
ATOM 2242 C C . MET A 1 289 ? 12.506 8.522 -8.665 1.00 64.88 289 MET A C 1
ATOM 2244 O O . MET A 1 289 ? 13.408 9.048 -9.315 1.00 64.88 289 MET A O 1
ATOM 2248 N N . GLU A 1 290 ? 12.609 8.338 -7.346 1.00 66.94 290 GLU A N 1
ATOM 2249 C CA . GLU A 1 290 ? 13.663 8.951 -6.531 1.00 66.94 290 GLU A CA 1
ATOM 2250 C C . GLU A 1 290 ? 14.862 8.041 -6.225 1.00 66.94 290 GLU A C 1
ATOM 2252 O O . GLU A 1 290 ? 15.995 8.520 -6.227 1.00 66.94 290 GLU A O 1
ATOM 2257 N N . VAL A 1 291 ? 14.639 6.750 -5.952 1.00 57.97 291 VAL A N 1
ATOM 2258 C CA . VAL A 1 291 ? 15.682 5.809 -5.479 1.00 57.97 291 VAL A CA 1
ATOM 2259 C C . VAL A 1 291 ? 16.526 5.268 -6.621 1.00 57.97 291 VAL A C 1
ATOM 2261 O O . VAL A 1 291 ? 17.716 4.980 -6.474 1.00 57.97 291 VAL A O 1
ATOM 2264 N N . LEU A 1 292 ? 15.868 5.027 -7.746 1.00 58.97 292 LEU A N 1
ATOM 2265 C CA . LEU A 1 292 ? 16.398 4.230 -8.829 1.00 58.97 292 LEU A CA 1
ATOM 2266 C C . LEU A 1 292 ? 15.901 4.822 -10.141 1.00 58.97 292 LEU A C 1
ATOM 2268 O O . LEU A 1 292 ? 14.967 4.324 -10.759 1.00 58.97 292 LEU A O 1
ATOM 2272 N N . GLY A 1 293 ? 16.614 5.860 -10.584 1.00 53.19 293 GLY A N 1
ATOM 2273 C CA . GLY A 1 293 ? 16.725 6.152 -12.005 1.00 53.19 293 GLY A CA 1
ATOM 2274 C C . GLY A 1 293 ? 17.244 4.888 -12.682 1.00 53.19 293 GLY A C 1
ATOM 2275 O O . GLY A 1 293 ? 18.432 4.574 -12.616 1.00 53.19 293 GLY A O 1
ATOM 2276 N N . LEU A 1 294 ? 16.327 4.106 -13.232 1.00 51.25 294 LEU A N 1
ATOM 2277 C CA . LEU A 1 294 ? 16.612 2.909 -13.999 1.00 51.25 2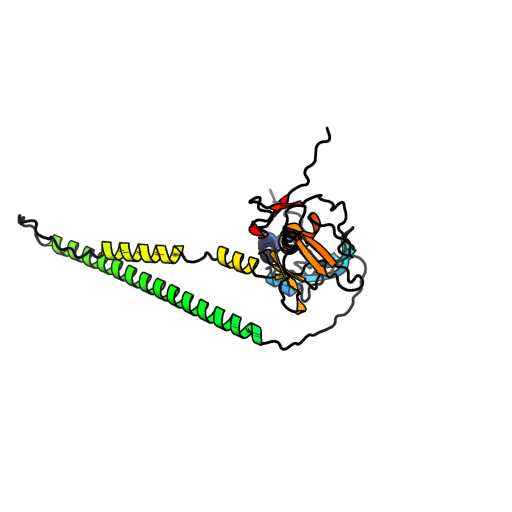94 LEU A CA 1
ATOM 2278 C C . LEU A 1 294 ? 16.411 3.268 -15.459 1.00 51.25 294 LEU A C 1
ATOM 2280 O O . LEU A 1 294 ? 15.404 3.876 -15.818 1.00 51.25 294 LEU A O 1
ATOM 2284 N N . ASP A 1 295 ? 17.366 2.895 -16.301 1.00 51.06 295 ASP A N 1
ATOM 2285 C CA . ASP A 1 295 ? 17.129 2.956 -17.734 1.00 51.06 295 ASP A CA 1
ATOM 2286 C C . ASP A 1 295 ? 16.082 1.899 -18.137 1.00 51.06 295 ASP A C 1
ATOM 2288 O O . ASP A 1 295 ? 15.778 0.961 -17.392 1.00 51.06 295 ASP A O 1
ATOM 2292 N N . ALA A 1 296 ? 15.554 2.010 -19.357 1.00 43.53 296 ALA A N 1
ATOM 2293 C CA . ALA A 1 296 ? 14.590 1.054 -19.910 1.00 43.53 296 ALA A CA 1
ATOM 2294 C C . ALA A 1 296 ? 15.137 -0.390 -20.065 1.00 43.53 296 ALA A C 1
ATOM 2296 O O . ALA A 1 296 ? 14.432 -1.272 -20.548 1.00 43.53 296 ALA A O 1
ATOM 2297 N N . LYS A 1 297 ? 16.397 -0.648 -19.687 1.00 44.91 297 LYS A N 1
ATOM 2298 C CA . LYS A 1 297 ? 17.060 -1.962 -19.679 1.00 44.91 297 LYS A CA 1
ATOM 2299 C C . LYS A 1 297 ? 17.323 -2.452 -18.245 1.00 44.91 297 LYS A C 1
ATOM 2301 O O . LYS A 1 297 ? 18.020 -3.450 -18.055 1.00 44.91 297 LYS A O 1
ATOM 2306 N N . GLY A 1 298 ? 16.787 -1.760 -17.235 1.00 44.94 298 GLY A N 1
ATOM 2307 C CA . GLY A 1 298 ? 16.974 -2.061 -15.818 1.00 44.94 298 GLY A CA 1
ATOM 2308 C C . GLY A 1 298 ? 18.383 -1.759 -15.296 1.00 44.94 298 GLY A C 1
ATOM 2309 O O . GLY A 1 298 ? 18.729 -2.215 -14.203 1.00 44.94 298 GLY A O 1
ATOM 2310 N N . GLY A 1 299 ? 19.214 -1.034 -16.049 1.00 43.25 299 GLY A N 1
ATOM 2311 C CA . GLY A 1 299 ? 20.517 -0.533 -15.620 1.00 43.25 299 GLY A CA 1
ATOM 2312 C C . GLY A 1 299 ? 20.368 0.636 -14.647 1.00 43.25 299 GLY A C 1
ATOM 2313 O O . GLY A 1 299 ? 19.487 1.474 -14.806 1.00 43.25 299 GLY A O 1
ATOM 2314 N N . GLN A 1 300 ? 21.216 0.698 -13.616 1.00 49.44 300 GLN A N 1
ATOM 2315 C CA . GLN A 1 300 ? 21.210 1.825 -12.680 1.00 49.44 300 GLN A CA 1
ATOM 2316 C C . GLN A 1 300 ? 21.826 3.054 -13.357 1.00 49.44 300 GLN A C 1
ATOM 2318 O O . GLN A 1 300 ? 23.038 3.094 -13.583 1.00 49.44 300 GLN A O 1
ATOM 2323 N N . ILE A 1 301 ? 21.010 4.073 -13.621 1.00 51.59 301 ILE A N 1
ATOM 2324 C CA . ILE A 1 301 ? 21.487 5.396 -14.016 1.00 51.59 301 ILE A CA 1
ATOM 2325 C C . ILE A 1 301 ? 22.195 5.992 -12.796 1.00 51.59 301 ILE A C 1
ATOM 2327 O O . ILE A 1 301 ? 21.594 6.216 -11.741 1.00 51.59 301 ILE A O 1
ATOM 2331 N N . ARG A 1 302 ? 23.501 6.252 -12.920 1.00 41.38 302 ARG A N 1
ATOM 2332 C CA . ARG A 1 302 ? 24.206 7.105 -11.958 1.00 41.38 302 ARG A CA 1
ATOM 2333 C C . ARG A 1 302 ? 23.651 8.520 -12.108 1.00 41.38 302 ARG A C 1
ATOM 2335 O O . ARG A 1 302 ? 23.898 9.153 -13.126 1.00 41.38 302 ARG A O 1
ATOM 2342 N N . GLY A 1 303 ? 22.916 8.987 -11.101 1.00 44.44 303 GLY A N 1
ATOM 2343 C CA . GLY A 1 303 ? 22.240 10.286 -11.133 1.00 44.44 303 GLY A CA 1
ATOM 2344 C C . GLY A 1 303 ? 20.729 10.187 -11.350 1.00 44.44 303 GLY A C 1
ATOM 2345 O O . GLY A 1 303 ? 20.195 10.819 -12.254 1.00 44.44 303 GLY A O 1
ATOM 2346 N N . ALA A 1 304 ? 20.023 9.445 -10.488 1.00 48.06 304 ALA A N 1
ATOM 2347 C CA . ALA A 1 304 ? 18.624 9.780 -10.219 1.00 48.06 304 ALA A CA 1
ATOM 2348 C C . ALA A 1 304 ? 18.573 11.238 -9.728 1.00 48.06 304 ALA A C 1
ATOM 2350 O O . ALA A 1 304 ? 19.376 11.612 -8.870 1.00 48.06 304 ALA A O 1
ATOM 2351 N N . SER A 1 305 ? 17.660 12.054 -10.256 1.00 53.09 305 SER A N 1
ATOM 2352 C CA . SER A 1 305 ? 17.675 13.522 -10.105 1.00 53.09 305 SER A CA 1
ATOM 2353 C C . SER A 1 305 ? 17.615 14.033 -8.657 1.00 53.09 305 SER A C 1
ATOM 2355 O O . SER A 1 305 ? 17.995 15.172 -8.404 1.00 53.09 305 SER A O 1
ATOM 2357 N N . SER A 1 306 ? 17.181 13.199 -7.705 1.00 62.50 306 SER A N 1
ATOM 2358 C CA . SER A 1 306 ? 17.131 13.519 -6.270 1.00 62.50 306 SER A CA 1
ATOM 2359 C C . SER A 1 306 ? 18.337 13.025 -5.452 1.00 62.50 306 SER A C 1
ATOM 2361 O O . SER A 1 306 ? 18.530 13.465 -4.321 1.00 62.50 306 SER A O 1
ATOM 2363 N N . GLY A 1 307 ? 19.116 12.065 -5.968 1.00 66.56 307 GLY A N 1
ATOM 2364 C CA . GLY A 1 307 ? 20.190 11.385 -5.229 1.00 66.56 307 GLY A CA 1
ATOM 2365 C C . GLY A 1 307 ? 19.757 10.584 -3.986 1.00 66.56 307 GLY A C 1
ATOM 2366 O O . GLY A 1 307 ? 20.621 10.165 -3.213 1.00 66.56 307 GLY A O 1
ATOM 2367 N N . LYS A 1 308 ? 18.452 10.384 -3.749 1.00 77.31 308 LYS A N 1
ATOM 2368 C CA . LYS A 1 308 ? 17.941 9.720 -2.539 1.00 77.31 308 LYS A CA 1
ATOM 2369 C C . LYS A 1 308 ? 18.305 8.231 -2.480 1.00 77.31 308 LYS A C 1
ATOM 2371 O O . LYS A 1 308 ? 18.485 7.560 -3.493 1.00 77.31 308 LYS A O 1
ATOM 2376 N N . ARG A 1 309 ? 18.390 7.697 -1.259 1.00 82.75 309 ARG A N 1
ATOM 2377 C CA . ARG A 1 309 ? 18.761 6.301 -0.956 1.00 82.75 309 ARG A CA 1
ATOM 2378 C C . ARG A 1 309 ? 17.762 5.653 0.002 1.00 82.75 309 ARG A C 1
ATOM 2380 O O . ARG A 1 309 ? 17.195 6.336 0.849 1.00 82.75 309 ARG A O 1
ATOM 2387 N N . VAL A 1 310 ? 17.606 4.332 -0.066 1.00 87.81 310 VAL A N 1
ATOM 2388 C CA . VAL A 1 310 ? 16.760 3.579 0.879 1.00 87.81 310 VAL A CA 1
ATOM 2389 C C . VAL A 1 310 ? 17.542 3.267 2.156 1.00 87.81 310 VAL A C 1
ATOM 2391 O O . VAL A 1 310 ? 18.519 2.509 2.134 1.00 87.81 310 VAL A O 1
ATOM 2394 N N . GLY A 1 311 ? 17.106 3.854 3.267 1.00 86.88 311 GLY A N 1
ATOM 2395 C CA . GLY A 1 311 ? 17.555 3.533 4.619 1.00 86.88 311 GLY A CA 1
ATOM 2396 C C . GLY A 1 311 ? 16.653 2.504 5.303 1.00 86.88 311 GLY A C 1
ATOM 2397 O O . GLY A 1 311 ? 15.506 2.322 4.901 1.00 86.88 311 GLY A O 1
ATOM 2398 N N . HIS A 1 312 ? 17.190 1.872 6.347 1.00 90.31 312 HIS A N 1
ATOM 2399 C CA . HIS A 1 312 ? 16.438 1.080 7.324 1.00 90.31 312 HIS A CA 1
ATOM 2400 C C . HIS A 1 312 ? 16.307 1.907 8.609 1.00 90.31 312 HIS A C 1
ATOM 2402 O O . HIS A 1 312 ? 17.292 2.529 9.013 1.00 90.31 312 HIS A O 1
ATOM 2408 N N . ILE A 1 313 ? 15.125 1.943 9.224 1.00 90.25 313 ILE A N 1
ATOM 2409 C CA . ILE A 1 313 ? 14.849 2.764 10.416 1.00 90.25 313 ILE A CA 1
ATOM 2410 C C . ILE A 1 313 ? 15.502 2.148 11.662 1.00 90.25 313 ILE A C 1
ATOM 2412 O O . ILE A 1 313 ? 16.102 2.866 12.457 1.00 90.25 313 ILE A O 1
ATOM 2416 N N . ASP A 1 314 ? 15.441 0.823 11.802 1.00 90.19 314 ASP A N 1
ATOM 2417 C CA . ASP A 1 314 ? 16.074 0.058 12.888 1.00 90.19 314 ASP A CA 1
ATOM 2418 C C . ASP A 1 314 ? 17.589 -0.175 12.717 1.00 90.19 314 ASP A C 1
ATOM 2420 O O . ASP A 1 314 ? 18.261 -0.633 13.640 1.00 90.19 314 ASP A O 1
ATOM 2424 N N . GLY A 1 315 ? 18.134 0.128 11.536 1.00 90.94 315 GLY A N 1
ATOM 2425 C CA . GLY A 1 315 ? 19.525 -0.137 11.181 1.00 90.94 315 GLY A CA 1
ATOM 2426 C C . GLY A 1 315 ? 19.852 -1.590 10.801 1.00 90.94 315 GLY A C 1
ATOM 2427 O O . GLY A 1 315 ? 20.998 -1.836 10.426 1.00 90.94 315 GLY A O 1
ATOM 2428 N N . ASP A 1 316 ? 18.901 -2.536 10.824 1.00 90.19 316 ASP A N 1
ATOM 2429 C CA . ASP A 1 316 ? 19.126 -3.912 10.357 1.00 90.19 316 ASP A CA 1
ATOM 2430 C C . ASP A 1 316 ? 19.031 -3.980 8.820 1.00 90.19 316 ASP A C 1
ATOM 2432 O O . ASP A 1 316 ? 17.943 -3.838 8.253 1.00 90.19 316 ASP A O 1
ATOM 2436 N N . PRO A 1 317 ? 20.137 -4.261 8.102 1.00 88.25 317 PRO A N 1
ATOM 2437 C CA . PRO A 1 317 ? 20.131 -4.355 6.646 1.00 88.25 317 PRO A CA 1
ATOM 2438 C C . PRO A 1 317 ? 19.329 -5.543 6.073 1.00 88.25 317 PRO A C 1
ATOM 2440 O O . PRO A 1 317 ? 19.220 -5.647 4.844 1.00 88.25 317 PRO A O 1
ATOM 2443 N N . TYR A 1 318 ? 18.795 -6.430 6.924 1.00 90.31 318 TYR A N 1
ATOM 2444 C CA . TYR A 1 318 ? 17.959 -7.577 6.558 1.00 90.31 318 TYR A CA 1
ATOM 2445 C C . TYR A 1 318 ? 16.465 -7.398 6.871 1.00 90.31 318 TYR A C 1
ATOM 2447 O O . TYR A 1 318 ? 15.657 -8.138 6.297 1.00 90.31 318 TYR A O 1
ATOM 2455 N N . ASN A 1 319 ? 16.062 -6.411 7.678 1.00 93.81 319 ASN A N 1
ATOM 2456 C CA . ASN A 1 319 ? 14.649 -6.123 7.934 1.00 93.81 319 ASN A CA 1
ATOM 2457 C C . ASN A 1 319 ? 14.038 -5.299 6.785 1.00 93.81 319 ASN A C 1
ATOM 2459 O O . ASN A 1 319 ? 13.791 -4.099 6.891 1.00 93.81 319 ASN A O 1
ATOM 2463 N N . ASN A 1 320 ? 13.780 -5.970 5.662 1.00 95.31 320 ASN A N 1
ATOM 2464 C CA . ASN A 1 320 ? 13.311 -5.360 4.414 1.00 95.31 320 ASN A CA 1
ATOM 2465 C C . ASN A 1 320 ? 11.791 -5.071 4.393 1.00 95.31 320 ASN A C 1
ATOM 2467 O O . ASN A 1 320 ? 11.214 -4.925 3.316 1.00 95.31 320 ASN A O 1
ATOM 2471 N N . ARG A 1 321 ? 11.121 -5.002 5.553 1.00 94.56 321 ARG A N 1
ATOM 2472 C CA . ARG A 1 321 ? 9.695 -4.646 5.633 1.00 94.56 321 ARG A CA 1
ATOM 2473 C C . ARG A 1 321 ? 9.481 -3.194 5.222 1.00 94.56 321 ARG A C 1
ATOM 2475 O O . ARG A 1 321 ? 10.198 -2.327 5.704 1.00 94.56 321 ARG A O 1
ATOM 2482 N N . VAL A 1 322 ? 8.447 -2.906 4.430 1.00 94.06 322 VAL A N 1
ATOM 2483 C CA . VAL A 1 322 ? 8.091 -1.542 3.987 1.00 94.06 322 VAL A CA 1
ATOM 2484 C C . VAL A 1 322 ? 8.013 -0.547 5.149 1.00 94.06 322 VAL A C 1
ATOM 2486 O O . VAL A 1 322 ? 8.503 0.569 5.023 1.00 94.06 322 VAL A O 1
ATOM 2489 N N . THR A 1 323 ? 7.469 -0.958 6.297 1.00 91.38 323 THR A N 1
ATOM 2490 C CA . THR A 1 323 ? 7.341 -0.125 7.505 1.00 91.38 323 THR A CA 1
ATOM 2491 C C . THR A 1 323 ? 8.678 0.223 8.168 1.00 91.38 323 THR A C 1
ATOM 2493 O O . THR A 1 323 ? 8.725 1.133 8.987 1.00 91.38 323 THR A O 1
ATOM 2496 N N . ASN A 1 324 ? 9.763 -0.471 7.812 1.00 92.94 324 ASN A N 1
ATOM 2497 C CA . ASN A 1 324 ? 11.127 -0.199 8.261 1.00 92.94 324 ASN A CA 1
ATOM 2498 C C . ASN A 1 324 ? 11.964 0.554 7.205 1.00 92.94 324 ASN A C 1
ATOM 2500 O O . ASN A 1 324 ? 13.122 0.879 7.460 1.00 92.94 324 ASN A O 1
ATOM 2504 N N . LEU A 1 325 ? 11.421 0.826 6.013 1.00 91.56 325 LEU A N 1
ATOM 2505 C CA . LEU A 1 325 ? 12.155 1.475 4.925 1.00 91.56 325 LEU A CA 1
ATOM 2506 C C . LEU A 1 325 ? 11.803 2.957 4.808 1.00 91.56 325 LEU A C 1
ATOM 2508 O O . LEU A 1 325 ? 10.641 3.349 4.864 1.00 91.56 325 LEU A O 1
ATOM 2512 N N . VAL A 1 326 ? 12.821 3.787 4.578 1.00 90.44 326 VAL A N 1
ATOM 2513 C CA . VAL A 1 326 ? 12.668 5.241 4.434 1.00 90.44 326 VAL A CA 1
ATOM 2514 C C . VAL A 1 326 ? 13.536 5.785 3.301 1.00 90.44 326 VAL A C 1
ATOM 2516 O O . VAL A 1 326 ? 14.648 5.307 3.061 1.00 90.44 326 VAL A O 1
ATOM 2519 N N . LEU A 1 327 ? 13.038 6.806 2.599 1.00 87.12 327 LEU A N 1
ATOM 2520 C CA . LEU A 1 327 ? 13.811 7.546 1.603 1.00 87.12 327 LEU A CA 1
ATOM 2521 C C . LEU A 1 327 ? 14.654 8.615 2.300 1.00 87.12 327 LEU A C 1
ATOM 2523 O O . LEU A 1 327 ? 14.135 9.612 2.796 1.00 87.12 327 LEU A O 1
ATOM 2527 N N . LEU A 1 328 ? 15.965 8.402 2.338 1.00 81.00 328 LEU A N 1
ATOM 2528 C CA . LEU A 1 328 ? 16.927 9.349 2.887 1.00 81.00 328 LEU A CA 1
ATOM 2529 C C . LEU A 1 328 ? 17.475 10.241 1.774 1.00 81.00 328 LEU A C 1
ATOM 2531 O O . LEU A 1 328 ? 17.841 9.749 0.704 1.00 81.00 328 LEU A O 1
ATOM 2535 N N . ASN A 1 329 ? 17.615 11.533 2.062 1.00 78.69 329 ASN A N 1
ATOM 2536 C CA . ASN A 1 329 ? 18.344 12.462 1.199 1.00 78.69 329 ASN A CA 1
ATOM 2537 C C . ASN A 1 329 ? 19.799 11.994 0.987 1.00 78.69 329 ASN A C 1
ATOM 2539 O O . ASN A 1 329 ? 20.363 11.321 1.866 1.00 78.69 329 ASN A O 1
ATOM 2543 N N . PRO A 1 330 ? 20.425 12.330 -0.158 1.00 71.38 330 PRO A N 1
ATOM 2544 C CA . PRO A 1 330 ? 21.854 12.113 -0.336 1.00 71.38 330 PRO A CA 1
ATOM 2545 C C . PRO A 1 330 ? 22.617 12.787 0.805 1.00 71.38 330 PRO A C 1
ATOM 2547 O O . PRO A 1 330 ? 22.337 13.934 1.153 1.00 71.38 330 PRO A O 1
ATOM 2550 N N . ILE A 1 331 ? 23.613 12.096 1.368 1.00 61.78 331 ILE A N 1
ATOM 2551 C CA . ILE A 1 331 ? 24.605 12.787 2.193 1.00 61.78 331 ILE A CA 1
ATOM 2552 C C . ILE A 1 331 ? 25.393 13.673 1.234 1.00 61.78 331 ILE A C 1
ATOM 2554 O O . ILE A 1 331 ? 26.233 13.184 0.479 1.00 61.78 331 ILE A O 1
ATOM 2558 N N . THR A 1 332 ? 25.131 14.975 1.274 1.00 50.22 332 THR A N 1
ATOM 2559 C CA . THR A 1 332 ? 26.069 15.969 0.766 1.00 50.22 332 THR A CA 1
ATOM 2560 C C . THR A 1 332 ? 27.303 15.911 1.654 1.00 50.22 332 THR A C 1
ATOM 2562 O O . THR A 1 332 ? 27.372 16.579 2.688 1.00 50.22 332 THR A O 1
ATOM 2565 N N . CYS A 1 333 ? 28.274 15.078 1.279 1.00 43.16 333 CYS A N 1
ATOM 2566 C CA . CYS A 1 333 ? 29.620 15.191 1.811 1.00 43.16 333 CYS A CA 1
ATOM 2567 C C . CYS A 1 333 ? 30.115 16.585 1.423 1.00 43.16 333 CYS A C 1
ATOM 2569 O O . CYS A 1 333 ? 30.486 16.810 0.273 1.00 43.16 333 CYS A O 1
ATOM 2571 N N . SER A 1 334 ? 30.057 17.524 2.370 1.00 38.06 334 SER A N 1
ATOM 2572 C CA . SER A 1 334 ? 30.767 18.793 2.266 1.00 38.06 334 SER A CA 1
ATOM 2573 C C . SER A 1 334 ? 32.221 18.450 1.966 1.00 38.06 334 SER A C 1
ATOM 2575 O O . SER A 1 334 ? 32.886 17.798 2.772 1.00 38.06 334 SER A O 1
ATOM 2577 N N . SER A 1 335 ? 32.673 18.822 0.770 1.00 39.81 335 SER A N 1
ATOM 2578 C CA . SER A 1 335 ? 34.071 18.712 0.385 1.00 39.81 335 SER A CA 1
ATOM 2579 C C . SER A 1 335 ? 34.888 19.582 1.336 1.00 39.81 335 SER A C 1
ATOM 2581 O O . SER A 1 335 ? 34.752 20.808 1.316 1.00 39.81 335 SER A O 1
ATOM 2583 N N . ARG A 1 336 ? 35.684 18.924 2.178 1.00 38.59 336 ARG A N 1
ATOM 2584 C CA . ARG A 1 336 ? 36.871 19.505 2.804 1.00 38.59 336 ARG A CA 1
ATOM 2585 C C . ARG A 1 336 ? 38.064 19.260 1.890 1.00 38.59 336 ARG A C 1
ATOM 2587 O O . ARG A 1 336 ? 38.059 18.184 1.250 1.00 38.59 336 ARG A O 1
#